Protein AF-A0A955IRI4-F1 (afdb_monomer_lite)

Radius of gyration: 35.37 Å; chains: 1; bounding box: 82×30×114 Å

Secondary structure (DSSP, 8-state):
--HHHHHHHHHHHHHHHHHHHHHHHHHHHHHHH--S---TTT-HHHHHHHHHHHHHHHHHHHHHHHHHHHHHHHHHHHHHHHHHHHHHHHHHHHHHHHH--SS--HHHHHHHHHHHHHHHHHHHHHHHH-EETTEESSBS--EEEETTEEEEPPB-STTTSS-EEETTEEE-GGGGSTTSTT-TTTS-HHHHHHHHHHHHHHHHHHHHHHHHHHT-

Foldseek 3Di:
DPPPPCVVVVVVVVVVVVVVVVVVVVVVQCVVVVDPQNDCVPPVVVVVVVVVVVVVVVVVVVQVVLLVVLLVLLVLLLVLLVVLLVLLVLLLVLLVVLVPPPPDDLVNLVVSLVSNQVSLVVQQVSQVVRDDPNHRQQCQPDWRDHPNDIDTHYNSHQVRALFDADPNDTDTSVQCHPPHQQPSSPHDSVSNSSSSVRRSVVSVVSSVVSVVVSVD

pLDDT: mean 87.55, std 9.08, range [46.72, 96.56]

Structure (mmCIF, N/CA/C/O backbone):
data_AF-A0A955IRI4-F1
#
_entry.id   AF-A0A955IRI4-F1
#
loop_
_atom_site.group_PDB
_atom_site.id
_atom_site.type_symbol
_atom_site.label_atom_id
_atom_site.label_alt_id
_atom_site.label_comp_id
_atom_site.label_asym_id
_atom_site.label_entity_id
_atom_site.label_seq_id
_atom_site.pdbx_PDB_ins_code
_atom_site.Cartn_x
_atom_site.Cartn_y
_atom_site.Cartn_z
_atom_site.occupancy
_atom_site.B_iso_or_equiv
_atom_site.auth_seq_id
_atom_site.auth_comp_id
_atom_site.auth_asym_id
_atom_site.auth_atom_id
_atom_site.pdbx_PDB_model_num
ATOM 1 N N . MET A 1 1 ? 58.125 3.694 -81.533 1.00 46.72 1 MET A N 1
ATOM 2 C CA . MET A 1 1 ? 58.041 2.917 -80.278 1.00 46.72 1 MET A CA 1
ATOM 3 C C . MET A 1 1 ? 57.764 3.896 -79.141 1.00 46.72 1 MET A C 1
ATOM 5 O O . MET A 1 1 ? 58.698 4.526 -78.680 1.00 46.72 1 MET A O 1
ATOM 9 N N . LEU A 1 2 ? 56.493 4.122 -78.781 1.00 48.03 2 LEU A N 1
ATOM 10 C CA . LEU A 1 2 ? 56.100 5.075 -77.720 1.00 48.03 2 LEU A CA 1
ATOM 11 C C . LEU A 1 2 ? 54.868 4.623 -76.904 1.00 48.03 2 LEU A C 1
ATOM 13 O O . LEU A 1 2 ? 54.328 5.405 -76.135 1.00 48.03 2 LEU A O 1
ATOM 17 N N . ILE A 1 3 ? 54.438 3.361 -77.025 1.00 51.62 3 ILE A N 1
ATOM 18 C CA . ILE A 1 3 ? 53.179 2.893 -76.418 1.00 51.62 3 ILE A CA 1
ATOM 19 C C . ILE A 1 3 ? 53.330 2.395 -74.964 1.00 51.62 3 ILE A C 1
ATOM 21 O O . ILE A 1 3 ? 52.391 2.478 -74.188 1.00 51.62 3 ILE A O 1
ATOM 25 N N . SER A 1 4 ? 54.531 2.017 -74.506 1.00 52.12 4 SER A N 1
ATOM 26 C CA . SER A 1 4 ? 54.698 1.499 -73.132 1.00 52.12 4 SER A CA 1
ATOM 27 C C . SER A 1 4 ? 54.600 2.546 -72.011 1.00 52.12 4 SER A C 1
ATOM 29 O O . SER A 1 4 ? 54.310 2.180 -70.876 1.00 52.12 4 SER A O 1
ATOM 31 N N . GLY A 1 5 ? 54.837 3.835 -72.286 1.00 57.28 5 GLY A N 1
ATOM 32 C CA . GLY A 1 5 ? 54.807 4.891 -71.260 1.00 57.28 5 GLY A CA 1
ATOM 33 C C . GLY A 1 5 ? 53.399 5.422 -70.969 1.00 57.28 5 GLY A C 1
ATOM 34 O O . GLY A 1 5 ? 53.031 5.609 -69.809 1.00 57.28 5 GLY A O 1
ATOM 35 N N . THR A 1 6 ? 52.596 5.629 -72.015 1.00 58.25 6 THR A N 1
ATOM 36 C CA . THR A 1 6 ? 51.196 6.081 -71.935 1.00 58.25 6 THR A CA 1
ATOM 37 C C . THR A 1 6 ? 50.264 4.997 -71.409 1.00 58.25 6 THR A C 1
ATOM 39 O O . THR A 1 6 ? 49.380 5.311 -70.615 1.00 58.25 6 THR A O 1
ATOM 42 N N . ASP A 1 7 ? 50.491 3.729 -71.759 1.00 65.75 7 ASP A N 1
ATOM 43 C CA . ASP A 1 7 ? 49.691 2.607 -71.249 1.00 65.75 7 ASP A CA 1
ATOM 44 C C . ASP A 1 7 ? 49.944 2.389 -69.750 1.00 65.75 7 ASP A C 1
ATOM 46 O O . ASP A 1 7 ? 49.008 2.235 -68.971 1.00 65.75 7 ASP A O 1
ATOM 50 N N . ALA A 1 8 ? 51.199 2.494 -69.299 1.00 72.75 8 ALA A N 1
ATOM 51 C CA . ALA A 1 8 ? 51.529 2.421 -67.875 1.00 72.75 8 ALA A CA 1
ATOM 52 C C . ALA A 1 8 ? 50.998 3.633 -67.083 1.00 72.75 8 ALA A C 1
ATOM 54 O O . ALA A 1 8 ? 50.464 3.472 -65.985 1.00 72.75 8 ALA A O 1
ATOM 55 N N . SER A 1 9 ? 51.103 4.842 -67.645 1.00 77.38 9 SER A N 1
ATOM 56 C CA . SER A 1 9 ? 50.624 6.076 -67.002 1.00 77.38 9 SER A CA 1
ATOM 57 C C . SER A 1 9 ? 49.095 6.135 -66.922 1.00 77.38 9 SER A C 1
ATOM 59 O O . SER A 1 9 ? 48.549 6.553 -65.903 1.00 77.38 9 SER A O 1
ATOM 61 N N . SER A 1 10 ? 48.392 5.679 -67.963 1.00 80.69 10 SER A N 1
ATOM 62 C CA . SER A 1 10 ? 46.925 5.607 -67.991 1.00 80.69 10 SER A CA 1
ATOM 63 C C . SER A 1 10 ? 46.379 4.500 -67.086 1.00 80.69 10 SER A C 1
ATOM 65 O O . SER A 1 10 ? 45.411 4.739 -66.369 1.00 80.69 10 SER A O 1
ATOM 67 N N . LEU A 1 11 ? 47.031 3.332 -67.018 1.00 84.38 11 LEU A N 1
ATOM 68 C CA . LEU A 1 11 ? 46.690 2.278 -66.054 1.00 84.38 11 LEU A CA 1
ATOM 69 C C . LEU A 1 11 ? 46.908 2.730 -64.604 1.00 84.38 11 LEU A C 1
ATOM 71 O O . LEU A 1 11 ? 46.094 2.421 -63.732 1.00 84.38 11 LEU A O 1
ATOM 75 N N . LEU A 1 12 ? 47.973 3.490 -64.332 1.00 85.06 12 LEU A N 1
ATOM 76 C CA . LEU A 1 12 ? 48.221 4.063 -63.009 1.00 85.06 12 LEU A CA 1
ATOM 77 C C . LEU A 1 12 ? 47.165 5.118 -62.641 1.00 85.06 12 LEU A C 1
ATOM 79 O O . LEU A 1 12 ? 46.659 5.099 -61.519 1.00 85.06 12 LEU A O 1
ATOM 83 N N . ALA A 1 13 ? 46.797 5.987 -63.589 1.00 84.31 13 ALA A N 1
ATOM 84 C CA . ALA A 1 13 ? 45.728 6.972 -63.424 1.00 84.31 13 ALA A CA 1
ATOM 85 C C . ALA A 1 13 ? 44.351 6.314 -63.217 1.00 84.31 13 ALA A C 1
ATOM 87 O O . ALA A 1 13 ? 43.551 6.773 -62.407 1.00 84.31 13 ALA A O 1
ATOM 88 N N . LEU A 1 14 ? 44.081 5.199 -63.898 1.00 87.50 14 LEU A N 1
ATOM 89 C CA . LEU A 1 14 ? 42.854 4.431 -63.710 1.00 87.50 14 LEU A CA 1
ATOM 90 C C . LEU A 1 14 ? 42.826 3.757 -62.329 1.00 87.50 14 LEU A C 1
ATOM 92 O O . LEU A 1 14 ? 41.812 3.800 -61.635 1.00 87.50 14 LEU A O 1
ATOM 96 N N . ARG A 1 15 ? 43.952 3.184 -61.883 1.00 87.75 15 ARG A N 1
ATOM 97 C CA . ARG A 1 15 ? 44.087 2.598 -60.540 1.00 87.75 15 ARG A CA 1
ATOM 98 C C . ARG A 1 15 ? 43.904 3.641 -59.436 1.00 87.75 15 ARG A C 1
ATOM 100 O O . ARG A 1 15 ? 43.251 3.342 -58.436 1.00 87.75 15 ARG A O 1
ATOM 107 N N . SER A 1 16 ? 44.467 4.842 -59.596 1.00 87.19 16 SER A N 1
ATOM 108 C CA . SER A 1 16 ? 44.284 5.926 -58.624 1.00 87.19 16 SER A CA 1
ATOM 109 C C . SER A 1 16 ? 42.839 6.427 -58.609 1.00 87.19 16 SER A C 1
ATOM 111 O O . SER A 1 16 ? 42.281 6.594 -57.528 1.00 87.19 16 SER A O 1
ATOM 113 N N . LEU A 1 17 ? 42.195 6.558 -59.774 1.00 90.62 17 LEU A N 1
ATOM 114 C CA . LEU A 1 17 ? 40.780 6.915 -59.876 1.00 90.62 17 LEU A CA 1
ATOM 115 C C . LEU A 1 17 ? 39.877 5.904 -59.151 1.00 90.62 17 LEU A C 1
ATOM 117 O O . LEU A 1 17 ? 39.031 6.308 -58.356 1.00 90.62 17 LEU A O 1
ATOM 121 N N . TYR A 1 18 ? 40.085 4.600 -59.359 1.00 90.81 18 TYR A N 1
ATOM 122 C CA . TYR A 1 18 ? 39.327 3.558 -58.656 1.00 90.81 18 TYR A CA 1
ATOM 123 C C . TYR A 1 18 ? 39.536 3.599 -57.137 1.00 90.81 18 TYR A C 1
ATOM 125 O O . TYR A 1 18 ? 38.575 3.453 -56.375 1.00 90.81 18 TYR A O 1
ATOM 133 N N . ALA A 1 19 ? 40.771 3.832 -56.681 1.00 88.62 19 ALA A N 1
ATOM 134 C CA . ALA A 1 19 ? 41.066 3.982 -55.258 1.00 88.62 19 ALA A CA 1
ATOM 135 C C . ALA A 1 19 ? 40.351 5.205 -54.654 1.00 88.62 19 ALA A C 1
ATOM 137 O O . ALA A 1 19 ? 39.771 5.106 -53.570 1.00 88.62 19 ALA A O 1
ATOM 138 N N . THR A 1 20 ? 40.329 6.332 -55.373 1.00 90.44 20 THR A N 1
ATOM 139 C CA . THR A 1 20 ? 39.623 7.550 -54.957 1.00 90.44 20 THR A CA 1
ATOM 140 C C . THR A 1 20 ? 38.110 7.356 -54.934 1.00 90.44 20 THR A C 1
ATOM 142 O O . THR A 1 20 ? 37.488 7.707 -53.934 1.00 90.44 20 THR A O 1
ATOM 145 N N . SER A 1 21 ? 37.522 6.740 -55.966 1.00 89.88 21 SER A N 1
ATOM 146 C CA . SER A 1 21 ? 36.085 6.423 -56.005 1.00 89.88 21 SER A CA 1
ATOM 147 C C . SER A 1 21 ? 35.681 5.575 -54.801 1.00 89.88 21 SER A C 1
ATOM 149 O O . SER A 1 21 ? 34.790 5.949 -54.046 1.00 89.88 21 SER A O 1
ATOM 151 N N . THR A 1 22 ? 36.439 4.508 -54.530 1.00 87.44 22 THR A N 1
ATOM 152 C CA . THR A 1 22 ? 36.192 3.622 -53.382 1.00 87.44 22 THR A CA 1
ATOM 153 C C . THR A 1 22 ? 36.283 4.372 -52.043 1.00 87.44 22 THR A C 1
ATOM 155 O O . THR A 1 22 ? 35.546 4.075 -51.105 1.00 87.44 22 THR A O 1
ATOM 158 N N . SER A 1 23 ? 37.190 5.346 -51.919 1.00 85.94 23 SER A N 1
ATOM 159 C CA . SER A 1 23 ? 37.329 6.173 -50.711 1.00 85.94 23 SER A CA 1
ATOM 160 C C . SER A 1 23 ? 36.155 7.147 -50.519 1.00 85.94 23 SER A C 1
ATOM 162 O O . SER A 1 23 ? 35.682 7.347 -49.393 1.00 85.94 23 SER A O 1
ATOM 164 N N . ILE A 1 24 ? 35.653 7.723 -51.616 1.00 87.69 24 ILE A N 1
ATOM 165 C CA . ILE A 1 24 ? 34.471 8.594 -51.618 1.00 87.69 24 ILE A CA 1
ATOM 166 C C . ILE A 1 24 ? 33.230 7.793 -51.222 1.00 87.69 24 ILE A C 1
ATOM 168 O O . ILE A 1 24 ? 32.524 8.207 -50.305 1.00 87.69 24 ILE A O 1
ATOM 172 N N . ASP A 1 25 ? 33.021 6.615 -51.813 1.00 86.88 25 ASP A N 1
ATOM 173 C CA . ASP A 1 25 ? 31.877 5.749 -51.504 1.00 86.88 25 ASP A CA 1
ATOM 174 C C . ASP A 1 25 ? 31.839 5.371 -50.016 1.00 86.88 25 ASP A C 1
ATOM 176 O O . ASP A 1 25 ? 30.795 5.439 -49.367 1.00 86.88 25 ASP A O 1
ATOM 180 N N . ARG A 1 26 ? 33.003 5.075 -49.421 1.00 82.44 26 ARG A N 1
ATOM 181 C CA . ARG A 1 26 ? 33.131 4.825 -47.973 1.00 82.44 26 ARG A CA 1
ATOM 182 C C . ARG A 1 26 ? 32.770 6.041 -47.131 1.00 82.44 26 ARG A C 1
ATOM 184 O O . ARG A 1 26 ? 32.121 5.907 -46.095 1.00 82.44 26 ARG A O 1
ATOM 191 N N . SER A 1 27 ? 33.221 7.222 -47.542 1.00 85.81 27 SER A N 1
ATOM 192 C CA . SER A 1 27 ? 32.953 8.468 -46.821 1.00 85.81 27 SER A CA 1
ATOM 193 C C . SER A 1 27 ? 31.467 8.824 -46.880 1.00 85.81 27 SER A C 1
ATOM 195 O O . SER A 1 27 ? 30.885 9.176 -45.856 1.00 85.81 27 SER A O 1
ATOM 197 N N . LEU A 1 28 ? 30.832 8.625 -48.039 1.00 86.25 28 LEU A N 1
ATOM 198 C CA . LEU A 1 28 ? 29.386 8.756 -48.216 1.00 86.25 28 LEU A CA 1
ATOM 199 C C . LEU A 1 28 ? 28.616 7.749 -47.358 1.00 86.25 28 LEU A C 1
ATOM 201 O O . LEU A 1 28 ? 27.641 8.122 -46.713 1.00 86.25 28 LEU A O 1
ATOM 205 N N . GLN A 1 29 ? 29.077 6.501 -47.266 1.00 82.06 29 GLN A N 1
ATOM 206 C CA . GLN A 1 29 ? 28.435 5.484 -46.433 1.00 82.06 29 GLN A CA 1
ATOM 207 C C . GLN A 1 29 ? 28.513 5.823 -44.934 1.00 82.06 29 GLN A C 1
ATOM 209 O O . GLN A 1 29 ? 27.542 5.632 -44.202 1.00 82.06 29 GLN A O 1
ATOM 214 N N . ARG A 1 30 ? 29.633 6.390 -44.468 1.00 83.56 30 ARG A N 1
ATOM 215 C CA . ARG A 1 30 ? 29.779 6.883 -43.084 1.00 83.56 30 ARG A CA 1
ATOM 216 C C . ARG A 1 30 ? 28.913 8.110 -42.821 1.00 83.56 30 ARG A C 1
ATOM 218 O O . ARG A 1 30 ? 28.302 8.193 -41.764 1.00 83.56 30 ARG A O 1
ATOM 225 N N . LEU A 1 31 ? 28.829 9.033 -43.780 1.00 86.19 31 LEU A N 1
ATOM 226 C CA . LEU A 1 31 ? 27.978 10.218 -43.671 1.00 86.19 31 LEU A CA 1
ATOM 227 C C . LEU A 1 31 ? 26.491 9.839 -43.642 1.00 86.19 31 LEU A C 1
ATOM 229 O O . LEU A 1 31 ? 25.751 10.334 -42.802 1.00 86.19 31 LEU A O 1
ATOM 233 N N . SER A 1 32 ? 26.070 8.919 -44.512 1.00 85.81 32 SER A N 1
ATOM 234 C CA . SER A 1 32 ? 24.677 8.477 -44.614 1.00 85.81 32 SER A CA 1
ATOM 235 C C . SER A 1 32 ? 24.219 7.657 -43.411 1.00 85.81 32 SER A C 1
ATOM 237 O O . SER A 1 32 ? 23.046 7.712 -43.061 1.00 85.81 32 SER A O 1
ATOM 239 N N . THR A 1 33 ? 25.111 6.874 -42.799 1.00 81.69 33 THR A N 1
ATOM 240 C CA . THR A 1 33 ? 24.778 6.064 -41.614 1.00 81.69 33 THR A CA 1
ATOM 241 C C . THR A 1 33 ? 25.060 6.789 -40.301 1.00 81.69 33 THR A C 1
ATOM 243 O O . THR A 1 33 ? 24.674 6.299 -39.243 1.00 81.69 33 THR A O 1
ATOM 246 N N . GLY A 1 34 ? 25.800 7.902 -40.340 1.00 84.25 34 GLY A N 1
ATOM 247 C CA . GLY A 1 34 ? 26.345 8.564 -39.153 1.00 84.25 34 GLY A CA 1
ATOM 248 C C . GLY A 1 34 ? 27.318 7.696 -38.340 1.00 84.25 34 GLY A C 1
ATOM 249 O O . GLY A 1 34 ? 27.774 8.121 -37.280 1.00 84.25 34 GLY A O 1
ATOM 250 N N . SER A 1 35 ? 27.652 6.481 -38.800 1.00 79.56 35 SER A N 1
ATOM 251 C CA . SER A 1 35 ? 28.494 5.527 -38.077 1.00 79.56 35 SER A CA 1
ATOM 252 C C . SER A 1 35 ? 29.941 5.595 -38.552 1.00 79.56 35 SER A C 1
ATOM 254 O O . SER A 1 35 ? 30.243 5.598 -39.749 1.00 79.56 35 SER A O 1
ATOM 256 N N . ARG A 1 36 ? 30.881 5.574 -37.599 1.00 77.50 36 ARG A N 1
ATOM 257 C CA . ARG A 1 36 ? 32.318 5.484 -37.899 1.00 77.50 36 ARG A CA 1
ATOM 258 C C . ARG A 1 36 ? 32.678 4.163 -38.591 1.00 77.50 36 ARG A C 1
ATOM 260 O O . ARG A 1 36 ? 33.637 4.149 -39.359 1.00 77.50 36 ARG A O 1
ATOM 267 N N . ILE A 1 37 ? 31.916 3.098 -38.326 1.00 74.94 37 ILE A N 1
ATOM 268 C CA . ILE A 1 37 ? 32.119 1.737 -38.839 1.00 74.94 37 ILE A CA 1
ATOM 269 C C . ILE A 1 37 ? 30.802 1.278 -39.483 1.00 74.94 37 ILE A C 1
ATOM 271 O O . ILE A 1 37 ? 29.916 0.788 -38.787 1.00 74.94 37 ILE A O 1
ATOM 275 N N . PRO A 1 38 ? 30.622 1.498 -40.795 1.00 65.38 38 PRO A N 1
ATOM 276 C CA . PRO A 1 38 ? 29.342 1.260 -41.459 1.00 65.38 38 PRO A CA 1
ATOM 277 C C . PRO A 1 38 ? 29.145 -0.193 -41.929 1.00 65.38 38 PRO A C 1
ATOM 279 O O . PRO A 1 38 ? 28.025 -0.552 -42.277 1.00 65.38 38 PRO A O 1
ATOM 282 N N . ALA A 1 39 ? 30.200 -1.023 -41.977 1.00 70.00 39 ALA A N 1
ATOM 283 C CA . ALA A 1 39 ? 30.123 -2.399 -42.483 1.00 70.00 39 ALA A CA 1
ATOM 284 C C . ALA A 1 39 ? 31.170 -3.349 -41.866 1.00 70.00 39 ALA A C 1
ATOM 286 O O . ALA A 1 39 ? 32.283 -2.933 -41.531 1.00 70.00 39 ALA A O 1
ATOM 287 N N . ALA A 1 40 ? 30.833 -4.646 -41.803 1.00 67.50 40 ALA A N 1
ATOM 288 C CA . ALA A 1 40 ? 31.667 -5.720 -41.234 1.00 67.50 40 ALA A CA 1
ATOM 289 C C . ALA A 1 40 ? 32.983 -5.945 -41.991 1.00 67.50 40 ALA A C 1
ATOM 291 O O . ALA A 1 40 ? 33.937 -6.492 -41.446 1.00 67.50 40 ALA A O 1
ATOM 292 N N . SER A 1 41 ? 33.041 -5.497 -43.247 1.00 73.19 41 SER A N 1
ATOM 293 C CA . SER A 1 41 ? 34.212 -5.604 -44.116 1.00 73.19 41 SER A CA 1
ATOM 294 C C . SER A 1 41 ? 35.389 -4.720 -43.689 1.00 73.19 41 SER A C 1
ATOM 296 O O . SER A 1 41 ? 36.487 -4.914 -44.200 1.00 73.19 41 SER A O 1
ATOM 298 N N . PHE A 1 42 ? 35.173 -3.728 -42.813 1.00 67.44 42 PHE A N 1
ATOM 299 C CA . PHE A 1 42 ? 36.210 -2.773 -42.393 1.00 67.44 42 PHE A CA 1
ATOM 300 C C . PHE A 1 42 ? 36.929 -3.185 -41.111 1.00 67.44 42 PHE A C 1
ATOM 302 O O . PHE A 1 42 ? 38.151 -3.097 -41.045 1.00 67.44 42 PHE A O 1
ATOM 309 N N . ASP A 1 43 ? 36.167 -3.609 -40.107 1.00 74.69 43 ASP A N 1
ATOM 310 C CA . ASP A 1 43 ? 36.670 -4.112 -38.832 1.00 74.69 43 ASP A CA 1
ATOM 311 C C . ASP A 1 43 ? 35.560 -4.959 -38.184 1.00 74.69 43 ASP A C 1
ATOM 313 O O . ASP A 1 43 ? 34.651 -4.407 -37.550 1.00 74.69 43 ASP A O 1
ATOM 317 N N . PRO A 1 44 ? 35.571 -6.288 -38.383 1.00 78.25 44 PRO A N 1
ATOM 318 C CA . PRO A 1 44 ? 34.516 -7.149 -37.867 1.00 78.25 44 PRO A CA 1
ATOM 319 C C . PRO A 1 44 ? 34.476 -7.149 -36.333 1.00 78.25 44 PRO A C 1
ATOM 321 O O . PRO A 1 44 ? 33.391 -7.212 -35.763 1.00 78.25 44 PRO A O 1
ATOM 324 N N . ALA A 1 45 ? 35.619 -7.006 -35.652 1.00 83.38 45 ALA A N 1
ATOM 325 C CA . ALA A 1 45 ? 35.682 -7.000 -34.191 1.00 83.38 45 ALA A CA 1
ATOM 326 C C . ALA A 1 45 ? 35.077 -5.717 -33.595 1.00 83.38 45 ALA A C 1
ATOM 328 O O . ALA A 1 45 ? 34.278 -5.775 -32.653 1.00 83.38 45 ALA A O 1
ATOM 329 N N . SER A 1 46 ? 35.395 -4.555 -34.171 1.00 82.12 46 SER A N 1
ATOM 330 C CA . SER A 1 46 ? 34.817 -3.282 -33.726 1.00 82.12 46 SER A CA 1
ATOM 331 C C . SER A 1 46 ? 33.339 -3.141 -34.099 1.00 82.12 46 SER A C 1
ATOM 333 O O . SER A 1 46 ? 32.586 -2.515 -33.352 1.00 82.12 46 SER A O 1
ATOM 335 N N . LEU A 1 47 ? 32.888 -3.746 -35.207 1.00 84.81 47 LEU A N 1
ATOM 336 C CA . LEU A 1 47 ? 31.459 -3.824 -35.520 1.00 84.81 47 LEU A CA 1
ATOM 337 C C . LEU A 1 47 ? 30.712 -4.672 -34.485 1.00 84.81 47 LEU A C 1
ATOM 339 O O . LEU A 1 47 ? 29.716 -4.201 -33.945 1.00 84.81 47 LEU A O 1
ATOM 343 N N . ILE A 1 48 ? 31.206 -5.876 -34.171 1.00 85.69 48 ILE A N 1
ATOM 344 C CA . ILE A 1 48 ? 30.605 -6.745 -33.142 1.00 85.69 48 ILE A CA 1
ATOM 345 C C . ILE A 1 48 ? 30.501 -5.992 -31.812 1.00 85.69 48 ILE A C 1
ATOM 347 O O . ILE A 1 48 ? 29.456 -5.997 -31.171 1.00 85.69 48 ILE A O 1
ATOM 351 N N . THR A 1 49 ? 31.558 -5.275 -31.429 1.00 85.81 49 THR A N 1
ATOM 352 C CA . THR A 1 49 ? 31.564 -4.463 -30.206 1.00 85.81 49 THR A CA 1
ATOM 353 C C . THR A 1 49 ? 30.523 -3.337 -30.255 1.00 85.81 49 THR A C 1
ATOM 355 O O . THR A 1 49 ? 29.799 -3.129 -29.284 1.00 85.81 49 THR A O 1
ATOM 358 N N . SER A 1 50 ? 30.395 -2.629 -31.383 1.00 86.81 50 SER A N 1
ATOM 359 C CA . SER A 1 50 ? 29.383 -1.578 -31.564 1.00 86.81 50 SER A CA 1
ATOM 360 C C . SER A 1 50 ? 27.955 -2.125 -31.504 1.00 86.81 50 SER A C 1
ATOM 362 O O . SER A 1 50 ? 27.083 -1.483 -30.922 1.00 86.81 50 SER A O 1
ATOM 364 N N . GLU A 1 51 ? 27.698 -3.289 -32.095 1.00 87.38 51 GLU A N 1
ATOM 365 C CA . GLU A 1 51 ? 26.383 -3.939 -32.051 1.00 87.38 51 GLU A CA 1
ATOM 366 C C . GLU A 1 51 ? 26.060 -4.478 -30.650 1.00 87.38 51 GLU A C 1
ATOM 368 O O . GLU A 1 51 ? 24.933 -4.324 -30.175 1.00 87.38 51 GLU A O 1
ATOM 373 N N . ASN A 1 52 ? 27.060 -4.987 -29.922 1.00 91.06 52 ASN A N 1
ATOM 374 C CA . ASN A 1 52 ? 26.914 -5.324 -28.506 1.00 91.06 52 ASN A CA 1
ATOM 375 C C . ASN A 1 52 ? 26.541 -4.087 -27.679 1.00 91.06 52 ASN A C 1
ATOM 377 O O . ASN A 1 52 ? 25.578 -4.134 -26.920 1.00 91.06 52 ASN A O 1
ATOM 381 N N . PHE A 1 53 ? 27.231 -2.954 -27.860 1.00 91.19 53 PHE A N 1
ATOM 382 C CA . PHE A 1 53 ? 26.878 -1.716 -27.160 1.00 91.19 53 PHE A CA 1
ATOM 383 C C . PHE A 1 53 ? 25.484 -1.208 -27.527 1.00 91.19 53 PHE A C 1
ATOM 385 O O . PHE A 1 53 ? 24.751 -0.782 -26.642 1.00 91.19 53 PHE A O 1
ATOM 392 N N . ARG A 1 54 ? 25.079 -1.279 -28.800 1.00 89.44 54 ARG A N 1
ATOM 393 C CA . ARG A 1 54 ? 23.710 -0.931 -29.222 1.00 89.44 54 ARG A CA 1
ATOM 394 C C . ARG A 1 54 ? 22.668 -1.812 -28.537 1.00 89.44 54 ARG A C 1
ATOM 396 O O . ARG A 1 54 ? 21.654 -1.295 -28.079 1.00 89.44 54 ARG A O 1
ATOM 403 N N . THR A 1 55 ? 22.946 -3.108 -28.423 1.00 92.81 55 THR A N 1
ATOM 404 C CA . THR A 1 55 ? 22.078 -4.068 -27.729 1.00 92.81 55 THR A CA 1
ATOM 405 C C . THR A 1 55 ? 21.978 -3.745 -26.239 1.00 92.81 55 THR A C 1
ATOM 407 O O . THR A 1 55 ? 20.875 -3.669 -25.706 1.00 92.81 55 THR A O 1
ATOM 410 N N . VAL A 1 56 ? 23.108 -3.474 -25.577 1.00 92.06 56 VAL A N 1
ATOM 411 C CA . VAL A 1 56 ? 23.142 -3.073 -24.161 1.00 92.06 56 VAL A CA 1
ATOM 412 C C . VAL A 1 56 ? 22.421 -1.743 -23.938 1.00 92.06 56 VAL A C 1
ATOM 414 O O . VAL A 1 56 ? 21.655 -1.629 -22.993 1.00 92.06 56 VAL A O 1
ATOM 417 N N . LEU A 1 57 ? 22.599 -0.749 -24.814 1.00 92.31 57 LEU A N 1
ATOM 418 C CA . LEU A 1 57 ? 21.887 0.531 -24.725 1.00 92.31 57 LEU A CA 1
ATOM 419 C C . LEU A 1 57 ? 20.373 0.356 -24.882 1.00 92.31 57 LEU A C 1
ATOM 421 O O . LEU A 1 57 ? 19.604 0.978 -24.152 1.00 92.31 57 LEU A O 1
ATOM 425 N N . ALA A 1 58 ? 19.938 -0.495 -25.814 1.00 92.50 58 ALA A N 1
ATOM 426 C CA . ALA A 1 58 ? 18.525 -0.810 -25.983 1.00 92.50 58 ALA A CA 1
ATOM 427 C C . ALA A 1 58 ? 17.954 -1.518 -24.743 1.00 92.50 58 ALA A C 1
ATOM 429 O O . ALA A 1 58 ? 16.876 -1.145 -24.279 1.00 92.50 58 ALA A O 1
ATOM 430 N N . ALA A 1 59 ? 18.696 -2.480 -24.181 1.00 91.50 59 ALA A N 1
ATOM 431 C CA . ALA A 1 59 ? 18.330 -3.175 -22.950 1.00 91.50 59 ALA A CA 1
ATOM 432 C C . ALA A 1 59 ? 18.239 -2.209 -21.757 1.00 91.50 59 ALA A C 1
ATOM 434 O O . ALA A 1 59 ? 17.212 -2.166 -21.081 1.00 91.50 59 ALA A O 1
ATOM 435 N N . LEU A 1 60 ? 19.243 -1.348 -21.569 1.00 91.31 60 LEU A N 1
ATOM 436 C CA . LEU A 1 60 ? 19.251 -0.326 -20.523 1.00 91.31 60 LEU A CA 1
ATOM 437 C C . LEU A 1 60 ? 18.057 0.627 -20.666 1.00 91.31 60 LEU A C 1
ATOM 439 O O . LEU A 1 60 ? 17.386 0.939 -19.691 1.00 91.31 60 LEU A O 1
ATOM 443 N N . GLY A 1 61 ? 17.721 1.041 -21.891 1.00 92.38 61 GLY A N 1
ATOM 444 C CA . GLY A 1 61 ? 16.550 1.886 -22.137 1.00 92.38 61 GLY A CA 1
ATOM 445 C C . GLY A 1 61 ? 15.209 1.204 -21.827 1.00 92.38 61 GLY A C 1
ATOM 446 O O . GLY A 1 61 ? 14.221 1.881 -21.535 1.00 92.38 61 GLY A O 1
ATOM 447 N N . THR A 1 62 ? 15.123 -0.127 -21.908 1.00 90.44 62 THR A N 1
ATOM 448 C CA . THR A 1 62 ? 13.945 -0.870 -21.426 1.00 90.44 62 THR A CA 1
ATOM 449 C C . THR A 1 62 ? 13.948 -1.051 -19.914 1.00 90.44 62 THR A C 1
ATOM 451 O O . THR A 1 62 ? 12.884 -0.977 -19.307 1.00 90.44 62 THR A O 1
ATOM 454 N N . GLU A 1 63 ? 15.122 -1.226 -19.314 1.00 90.19 63 GLU A N 1
ATOM 455 C CA . GLU A 1 63 ? 15.301 -1.398 -17.874 1.00 90.19 63 GLU A CA 1
ATOM 456 C C . GLU A 1 63 ? 14.982 -0.114 -17.106 1.00 90.19 63 GLU A C 1
ATOM 458 O O . GLU A 1 63 ? 14.212 -0.164 -16.155 1.00 90.19 63 GLU A O 1
ATOM 463 N N . VAL A 1 64 ? 15.435 1.049 -17.587 1.00 91.06 64 VAL A N 1
ATOM 464 C CA . VAL A 1 64 ? 15.074 2.360 -17.016 1.00 91.06 64 VAL A CA 1
ATOM 465 C C . VAL A 1 64 ? 13.555 2.551 -17.002 1.00 91.06 64 VAL A C 1
ATOM 467 O O . VAL A 1 64 ? 12.980 2.863 -15.968 1.00 91.06 64 VAL A O 1
ATOM 470 N N . ARG A 1 65 ? 12.868 2.258 -18.113 1.00 91.25 65 ARG A N 1
ATOM 471 C CA . ARG A 1 65 ? 11.396 2.343 -18.181 1.00 91.25 65 ARG A CA 1
ATOM 472 C C . ARG A 1 65 ? 10.682 1.293 -17.327 1.00 91.25 65 ARG A C 1
ATOM 474 O O . ARG A 1 65 ? 9.502 1.448 -17.011 1.00 91.25 65 ARG A O 1
ATOM 481 N N . ALA A 1 66 ? 11.331 0.170 -17.028 1.00 88.50 66 ALA A N 1
ATOM 482 C CA . ALA A 1 66 ? 10.807 -0.813 -16.087 1.00 88.50 66 ALA A CA 1
ATOM 483 C C . ALA A 1 66 ? 10.966 -0.312 -14.645 1.00 88.50 66 ALA A C 1
ATOM 485 O O . ALA A 1 66 ? 10.004 -0.395 -13.889 1.00 88.50 66 ALA A O 1
ATOM 486 N N . ALA A 1 67 ? 12.114 0.282 -14.311 1.00 90.62 67 ALA A N 1
ATOM 487 C CA . ALA A 1 67 ? 12.375 0.907 -13.019 1.00 90.62 67 ALA A CA 1
ATOM 488 C C . ALA A 1 67 ? 11.402 2.060 -12.735 1.00 90.62 67 ALA A C 1
ATOM 490 O O . ALA A 1 67 ? 10.733 2.034 -11.710 1.00 90.62 67 ALA A O 1
ATOM 491 N N . GLU A 1 68 ? 11.216 2.987 -13.681 1.00 91.31 68 GLU A N 1
ATOM 492 C CA . GLU A 1 68 ? 10.256 4.100 -13.560 1.00 91.31 68 GLU A CA 1
ATOM 493 C C . GLU A 1 68 ? 8.823 3.607 -13.298 1.00 91.31 68 GLU A C 1
ATOM 495 O O . GLU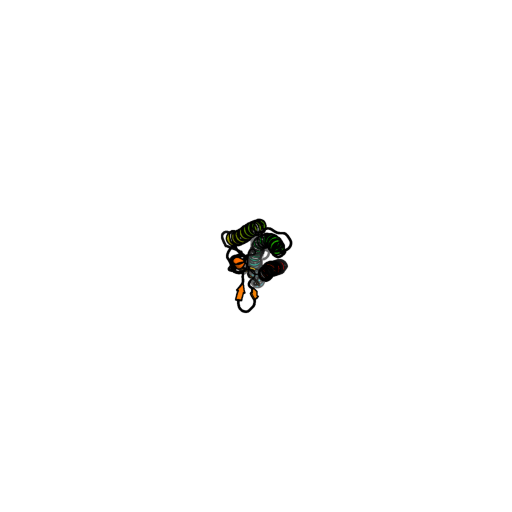 A 1 68 ? 8.082 4.182 -12.501 1.00 91.31 68 GLU A O 1
ATOM 500 N N . ARG A 1 69 ? 8.410 2.513 -13.956 1.00 92.19 69 ARG A N 1
ATOM 501 C CA . ARG A 1 69 ? 7.094 1.904 -13.710 1.00 92.19 69 ARG A CA 1
ATOM 502 C C . ARG A 1 69 ? 7.027 1.205 -12.357 1.00 92.19 69 ARG A C 1
ATOM 504 O O . ARG A 1 69 ? 6.005 1.321 -11.691 1.00 92.19 69 ARG A O 1
ATOM 511 N N . GLY A 1 70 ? 8.085 0.502 -11.958 1.00 91.62 70 GLY A N 1
ATOM 512 C CA . GLY A 1 70 ? 8.182 -0.111 -10.635 1.00 91.62 70 GLY A CA 1
ATOM 513 C C . GLY A 1 70 ? 8.071 0.931 -9.523 1.00 91.62 70 GLY A C 1
ATOM 514 O O . GLY A 1 70 ? 7.288 0.752 -8.596 1.00 91.62 70 GLY A O 1
ATOM 515 N N . GLU A 1 71 ? 8.760 2.061 -9.668 1.00 92.19 71 GLU A N 1
ATOM 516 C CA . GLU A 1 71 ? 8.678 3.194 -8.745 1.00 92.19 71 GLU A CA 1
ATOM 517 C C . GLU A 1 71 ? 7.260 3.787 -8.697 1.00 92.19 71 GLU A C 1
ATOM 519 O O . GLU A 1 71 ? 6.727 4.036 -7.619 1.00 92.19 71 GLU A O 1
ATOM 524 N N . ALA A 1 72 ? 6.592 3.951 -9.844 1.00 93.56 72 ALA A N 1
ATOM 525 C CA . ALA A 1 72 ? 5.213 4.442 -9.885 1.00 93.56 72 ALA A CA 1
ATOM 526 C C . ALA A 1 72 ? 4.220 3.505 -9.167 1.00 93.56 72 ALA A C 1
ATOM 528 O O . ALA A 1 72 ? 3.324 3.982 -8.464 1.00 93.56 72 ALA A O 1
ATOM 529 N N . VAL A 1 73 ? 4.388 2.185 -9.312 1.00 93.94 73 VAL A N 1
ATOM 530 C CA . VAL A 1 73 ? 3.599 1.180 -8.577 1.00 93.94 73 VAL A CA 1
ATOM 531 C C . VAL A 1 73 ? 3.857 1.300 -7.077 1.00 93.94 73 VAL A C 1
ATOM 533 O O . VAL A 1 73 ? 2.908 1.408 -6.303 1.00 93.94 73 VAL A O 1
ATOM 536 N N . ILE A 1 74 ? 5.130 1.345 -6.676 1.00 93.75 74 ILE A N 1
ATOM 537 C CA . ILE A 1 74 ? 5.538 1.462 -5.272 1.00 93.75 74 ILE A CA 1
ATOM 538 C C . ILE A 1 74 ? 4.978 2.732 -4.637 1.00 93.75 74 ILE A C 1
ATOM 540 O O . ILE A 1 74 ? 4.395 2.657 -3.563 1.00 93.75 74 ILE A O 1
ATOM 544 N N . ASN A 1 75 ? 5.086 3.878 -5.307 1.00 93.62 75 ASN A N 1
ATOM 545 C CA . ASN A 1 75 ? 4.567 5.146 -4.798 1.00 93.62 75 ASN A CA 1
ATOM 546 C C . ASN A 1 75 ? 3.041 5.125 -4.646 1.00 93.62 75 ASN A C 1
ATOM 548 O O . ASN A 1 75 ? 2.505 5.692 -3.696 1.00 93.62 75 ASN A O 1
ATOM 552 N N . THR A 1 76 ? 2.336 4.454 -5.561 1.00 95.19 76 THR A N 1
ATOM 553 C CA . THR A 1 76 ? 0.878 4.290 -5.469 1.00 95.19 76 THR A CA 1
ATOM 554 C C . THR A 1 76 ? 0.502 3.416 -4.270 1.00 95.19 76 THR A C 1
ATOM 556 O O . THR A 1 76 ? -0.398 3.773 -3.510 1.00 95.19 76 THR A O 1
ATOM 559 N N . ALA A 1 77 ? 1.215 2.305 -4.066 1.00 94.88 77 ALA A N 1
ATOM 560 C CA . ALA A 1 77 ? 1.012 1.429 -2.917 1.00 94.88 77 ALA A CA 1
ATOM 561 C C . ALA A 1 77 ? 1.377 2.116 -1.590 1.00 94.88 77 ALA A C 1
ATOM 563 O O . ALA A 1 77 ? 0.567 2.102 -0.668 1.00 94.88 77 ALA A O 1
ATOM 564 N N . ASP A 1 78 ? 2.540 2.768 -1.488 1.00 94.25 78 ASP A N 1
ATOM 565 C CA . ASP A 1 78 ? 2.982 3.458 -0.265 1.00 94.25 78 ASP A CA 1
ATOM 566 C C . ASP A 1 78 ? 2.018 4.578 0.142 1.00 94.25 78 ASP A C 1
ATOM 568 O O . ASP A 1 78 ? 1.699 4.716 1.323 1.00 94.25 78 ASP A O 1
ATOM 572 N N . ALA A 1 79 ? 1.492 5.336 -0.825 1.00 95.12 79 ALA A N 1
ATOM 573 C CA . ALA A 1 79 ? 0.488 6.360 -0.556 1.00 95.12 79 ALA A CA 1
ATOM 574 C C . ALA A 1 79 ? -0.796 5.761 0.041 1.00 95.12 79 ALA A C 1
ATOM 576 O O . ALA A 1 79 ? -1.314 6.271 1.036 1.00 95.12 79 ALA A O 1
ATOM 577 N N . ALA A 1 80 ? -1.287 4.657 -0.526 1.00 95.94 80 ALA A N 1
ATOM 578 C CA . ALA A 1 80 ? -2.481 3.977 -0.034 1.00 95.94 80 ALA A CA 1
ATOM 579 C C . ALA A 1 80 ? -2.263 3.326 1.347 1.00 95.94 80 ALA A C 1
ATOM 581 O O . ALA A 1 80 ? -3.115 3.448 2.227 1.00 95.94 80 ALA A O 1
ATOM 582 N N . LEU A 1 81 ? -1.101 2.703 1.577 1.00 95.06 81 LEU A N 1
ATOM 583 C CA . LEU A 1 81 ? -0.706 2.175 2.890 1.00 95.06 81 LEU A CA 1
ATOM 584 C C . LEU A 1 81 ? -0.555 3.296 3.930 1.00 95.06 81 LEU A C 1
ATOM 586 O O . LEU A 1 81 ? -0.860 3.099 5.105 1.00 95.06 81 LEU A O 1
ATOM 590 N N . GLY A 1 82 ? -0.102 4.479 3.510 1.00 95.62 82 GLY A N 1
ATOM 591 C CA . GLY A 1 82 ? -0.049 5.677 4.344 1.00 95.62 82 GLY A CA 1
ATOM 592 C C . GLY A 1 82 ? -1.433 6.131 4.810 1.00 95.62 82 GLY A C 1
ATOM 593 O O . GLY A 1 82 ? -1.611 6.393 5.998 1.00 95.62 82 GLY A O 1
ATOM 594 N N . GLU A 1 83 ? -2.414 6.158 3.906 1.00 95.62 83 GLU A N 1
ATOM 595 C CA . GLU A 1 83 ? -3.808 6.488 4.235 1.00 95.62 83 GLU A CA 1
ATOM 596 C C . GLU A 1 83 ? -4.419 5.450 5.189 1.00 95.62 83 GLU A C 1
ATOM 598 O O . GLU A 1 83 ? -4.979 5.808 6.225 1.00 95.62 83 GLU A O 1
ATOM 603 N N . ALA A 1 84 ? -4.241 4.155 4.898 1.00 95.50 84 ALA A N 1
ATOM 604 C CA . ALA A 1 84 ? -4.689 3.079 5.781 1.00 95.50 84 ALA A CA 1
ATOM 605 C C . ALA A 1 84 ? -4.051 3.190 7.176 1.00 95.50 84 ALA A C 1
ATOM 607 O O . ALA A 1 84 ? -4.738 3.055 8.185 1.00 95.50 84 ALA A O 1
ATOM 608 N N . SER A 1 85 ? -2.758 3.517 7.255 1.00 95.31 85 SER A N 1
ATOM 609 C CA . SER A 1 85 ? -2.067 3.725 8.531 1.00 95.31 85 SER A CA 1
ATOM 610 C C . SER A 1 85 ? -2.606 4.923 9.318 1.00 95.31 85 SER A C 1
ATOM 612 O O . SER A 1 85 ? -2.586 4.873 10.549 1.00 95.31 85 SER A O 1
ATOM 614 N N . GLY A 1 86 ? -3.036 5.994 8.645 1.00 96.44 86 GLY A N 1
ATOM 615 C CA . GLY A 1 86 ? -3.668 7.150 9.286 1.00 96.44 86 GLY A CA 1
ATOM 616 C C . GLY A 1 86 ? -5.022 6.782 9.886 1.00 96.44 86 GLY A C 1
ATOM 617 O O . GLY A 1 86 ? -5.255 7.013 11.071 1.00 96.44 86 GLY A O 1
ATOM 618 N N . LEU A 1 87 ? -5.852 6.096 9.098 1.00 96.31 87 LEU A N 1
ATOM 619 C CA . LEU A 1 87 ? -7.143 5.573 9.539 1.00 96.31 87 LEU A CA 1
ATOM 620 C C . LEU A 1 87 ? -7.007 4.628 10.739 1.00 96.31 87 LEU A C 1
ATOM 622 O O . LEU A 1 87 ? -7.755 4.748 11.706 1.00 96.31 87 LEU A O 1
ATOM 626 N N . LEU A 1 88 ? -6.029 3.717 10.722 1.00 94.94 88 LEU A N 1
ATOM 627 C CA . LEU A 1 88 ? -5.789 2.835 11.865 1.00 94.94 88 LEU A CA 1
ATOM 628 C C . LEU A 1 88 ? -5.404 3.622 13.122 1.00 94.94 88 LEU A C 1
ATOM 630 O O . LEU A 1 88 ? -5.917 3.316 14.190 1.00 94.94 88 LEU A O 1
ATOM 634 N N . ALA A 1 89 ? -4.588 4.673 13.025 1.00 95.50 89 ALA A N 1
ATOM 635 C CA . ALA A 1 89 ? -4.276 5.504 14.192 1.00 95.50 89 ALA A CA 1
ATOM 636 C C . ALA A 1 89 ? -5.527 6.195 14.782 1.00 95.50 89 ALA A C 1
ATOM 638 O O . ALA A 1 89 ? -5.633 6.347 16.000 1.00 95.50 89 ALA A O 1
ATOM 639 N N . GLU A 1 90 ? -6.494 6.580 13.943 1.00 96.19 90 GLU A N 1
ATOM 640 C CA . GLU A 1 90 ? -7.793 7.086 14.409 1.00 96.19 90 GLU A CA 1
ATOM 641 C C . GLU A 1 90 ? -8.609 5.994 15.115 1.00 96.19 90 GLU A C 1
ATOM 643 O O . GLU A 1 90 ? -9.161 6.240 16.191 1.00 96.19 90 GLU A O 1
ATOM 648 N N . ALA A 1 91 ? -8.640 4.775 14.565 1.00 94.69 91 ALA A N 1
ATOM 649 C CA . ALA A 1 91 ? -9.293 3.640 15.215 1.00 94.69 91 ALA A CA 1
ATOM 650 C C . ALA A 1 91 ? -8.647 3.315 16.570 1.00 94.69 91 ALA A C 1
ATOM 652 O O . ALA A 1 91 ? -9.365 3.090 17.538 1.00 94.69 91 ALA A O 1
ATOM 653 N N . GLU A 1 92 ? -7.318 3.373 16.685 1.00 93.81 92 GLU A N 1
ATOM 654 C CA . GLU A 1 92 ? -6.605 3.171 17.952 1.00 93.81 92 GLU A CA 1
ATOM 655 C C . GLU A 1 92 ? -7.047 4.164 19.026 1.00 93.81 92 GLU A C 1
ATOM 657 O O . GLU A 1 92 ? -7.312 3.780 20.165 1.00 93.81 92 GLU A O 1
ATOM 662 N N . ALA A 1 93 ? -7.176 5.441 18.660 1.00 93.12 93 ALA A N 1
ATOM 663 C CA . ALA A 1 93 ? -7.625 6.479 19.578 1.00 93.12 93 ALA A CA 1
ATOM 664 C C . ALA A 1 93 ? -9.058 6.220 20.072 1.00 93.12 93 ALA A C 1
ATOM 666 O O . ALA A 1 93 ? -9.346 6.432 21.252 1.00 93.12 93 ALA A O 1
ATOM 667 N N . LEU A 1 94 ? -9.943 5.727 19.200 1.00 93.19 94 LEU A N 1
ATOM 668 C CA . LEU A 1 94 ? -11.314 5.350 19.559 1.00 93.19 94 LEU A CA 1
ATOM 669 C C . LEU A 1 94 ? -11.355 4.098 20.445 1.00 93.19 94 LEU A C 1
ATOM 671 O O . LEU A 1 94 ? -12.072 4.084 21.447 1.00 93.19 94 LEU A O 1
ATOM 675 N N . VAL A 1 95 ? -10.556 3.073 20.127 1.00 91.31 95 VAL A N 1
ATOM 676 C CA . VAL A 1 95 ? -10.424 1.863 20.955 1.00 91.31 95 VAL A CA 1
ATOM 677 C C . VAL A 1 95 ? -9.900 2.238 22.339 1.00 91.31 95 VAL A C 1
ATOM 679 O O . VAL A 1 95 ? -10.447 1.781 23.339 1.00 91.31 95 VAL A O 1
ATOM 682 N N . LEU A 1 96 ? -8.897 3.117 22.426 1.00 90.75 96 LEU A N 1
ATOM 683 C CA . LEU A 1 96 ? -8.353 3.607 23.692 1.00 90.75 96 LEU A CA 1
ATOM 684 C C . LEU A 1 96 ? -9.376 4.440 24.480 1.00 90.75 96 LEU A C 1
ATOM 686 O O . LEU A 1 96 ? -9.471 4.307 25.702 1.00 90.75 96 LEU A O 1
ATOM 690 N N . ALA A 1 97 ? -10.163 5.276 23.797 1.00 89.12 97 ALA A N 1
ATOM 691 C CA . ALA A 1 97 ? -11.251 6.028 24.418 1.00 89.12 97 ALA A CA 1
ATOM 692 C C . ALA A 1 97 ? -12.305 5.089 25.020 1.00 89.12 97 ALA A C 1
ATOM 694 O O . ALA A 1 97 ? -12.737 5.302 26.152 1.00 89.12 97 ALA A O 1
ATOM 695 N N . ASN A 1 98 ? -12.651 4.009 24.315 1.00 87.94 98 ASN A N 1
ATOM 696 C CA . ASN A 1 98 ? -13.523 2.964 24.840 1.00 87.94 98 ASN A CA 1
ATOM 697 C C . ASN A 1 98 ? -12.827 2.146 25.944 1.00 87.94 98 ASN A C 1
ATOM 699 O O . ASN A 1 98 ? -13.457 1.807 26.939 1.00 87.94 98 ASN A O 1
ATOM 703 N N . ALA A 1 99 ? -11.529 1.869 25.878 1.00 85.88 99 ALA A N 1
ATOM 704 C CA . ALA A 1 99 ? -10.821 1.162 26.950 1.00 85.88 99 ALA A CA 1
ATOM 705 C C . ALA A 1 99 ? -10.862 1.928 28.290 1.00 85.88 99 ALA A C 1
ATOM 707 O O . ALA A 1 99 ? -10.842 1.322 29.363 1.00 85.88 99 ALA A O 1
ATOM 708 N N . ASN A 1 100 ? -10.969 3.261 28.252 1.00 80.62 100 ASN A N 1
ATOM 709 C CA . ASN A 1 100 ? -11.091 4.074 29.454 1.00 80.62 100 ASN A CA 1
ATOM 710 C C . ASN A 1 100 ? -12.513 4.005 30.045 1.00 80.62 100 ASN A C 1
ATOM 712 O O . ASN A 1 100 ? -13.446 4.665 29.594 1.00 80.62 100 ASN A O 1
ATOM 716 N N . THR A 1 101 ? -12.681 3.217 31.106 1.00 66.25 101 THR A N 1
ATOM 717 C CA . THR A 1 101 ? -13.971 2.990 31.782 1.00 66.25 101 THR A CA 1
ATOM 718 C C . THR A 1 101 ? -14.459 4.170 32.634 1.00 66.25 101 THR A C 1
ATOM 720 O O . THR A 1 101 ? -15.551 4.113 33.200 1.00 66.25 101 THR A O 1
ATOM 723 N N . ALA A 1 102 ? -13.671 5.240 32.782 1.00 65.50 102 ALA A N 1
ATOM 724 C CA . ALA A 1 102 ? -14.029 6.382 33.615 1.00 65.50 102 ALA A CA 1
ATOM 725 C C . ALA A 1 102 ? -14.872 7.411 32.838 1.00 65.50 102 ALA A C 1
ATOM 727 O O . ALA A 1 102 ? -14.353 8.406 32.341 1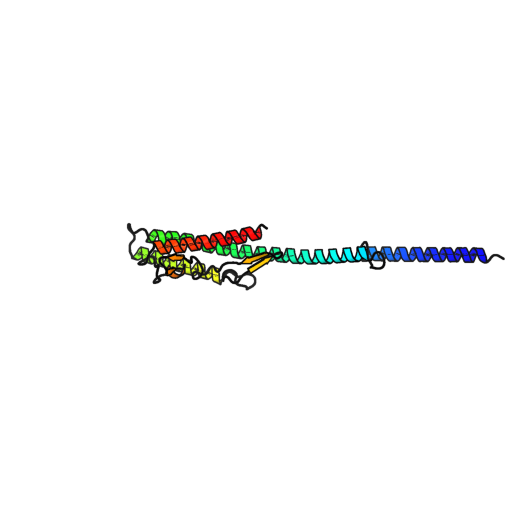.00 65.50 102 ALA A O 1
ATOM 728 N N . GLY A 1 103 ? -16.192 7.201 32.796 1.00 66.88 103 GLY A N 1
ATOM 729 C CA . GLY A 1 103 ? -17.156 8.259 32.458 1.00 66.88 103 GLY A CA 1
ATOM 730 C C . GLY A 1 103 ? -17.759 8.234 31.053 1.00 66.88 103 GLY A C 1
ATOM 731 O O . GLY A 1 103 ? -18.470 9.177 30.723 1.00 66.88 103 GLY A O 1
ATOM 732 N N . LEU A 1 104 ? -17.527 7.182 30.263 1.00 80.50 104 LEU A N 1
ATOM 733 C CA . LEU A 1 104 ? -18.212 6.982 28.983 1.00 80.50 104 LEU A CA 1
ATOM 734 C C . LEU A 1 104 ? -19.524 6.210 29.184 1.00 80.50 104 LEU A C 1
ATOM 736 O O . LEU A 1 104 ? -19.544 5.186 29.867 1.00 80.50 104 LEU A O 1
ATOM 740 N N . SER A 1 105 ? -20.613 6.693 28.593 1.00 85.31 105 SER A N 1
ATOM 741 C CA . SER A 1 105 ? -21.893 5.982 28.551 1.00 85.31 105 SER A CA 1
ATOM 742 C C . SER A 1 105 ? -21.883 4.859 27.511 1.00 85.31 105 SER A C 1
ATOM 744 O O . SER A 1 105 ? -21.141 4.913 26.531 1.00 85.31 105 SER A O 1
ATOM 746 N N . ASP A 1 106 ? -22.754 3.861 27.677 1.00 85.44 106 ASP A N 1
ATOM 747 C CA . ASP A 1 106 ? -22.875 2.748 26.722 1.00 85.44 106 ASP A CA 1
ATOM 748 C C . ASP A 1 106 ? -23.2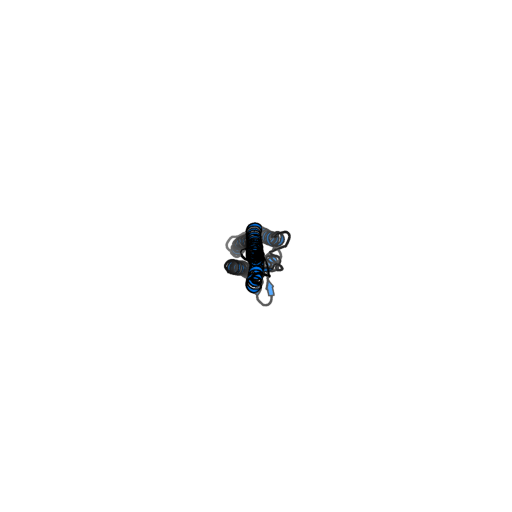00 3.240 25.300 1.00 85.44 106 ASP A C 1
ATOM 750 O O . ASP A 1 106 ? -22.641 2.743 24.326 1.00 85.44 106 ASP A O 1
ATOM 754 N N . ALA A 1 107 ? -24.026 4.285 25.185 1.00 87.81 107 ALA A N 1
ATOM 755 C CA . ALA A 1 107 ? -24.364 4.905 23.904 1.00 87.81 107 ALA A CA 1
ATOM 756 C C . ALA A 1 107 ? -23.152 5.574 23.226 1.00 87.81 107 ALA A C 1
ATOM 758 O O . ALA A 1 107 ? -23.029 5.542 22.004 1.00 87.81 107 ALA A O 1
ATOM 759 N N . GLU A 1 108 ? -22.245 6.176 24.000 1.00 89.12 108 GLU A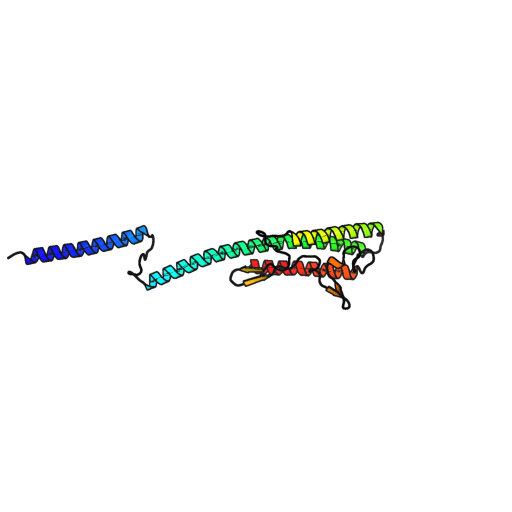 N 1
ATOM 760 C CA . GLU A 1 108 ? -20.999 6.745 23.470 1.00 89.12 108 GLU A CA 1
ATOM 761 C C . GLU A 1 108 ? -20.024 5.646 23.030 1.00 89.12 108 GLU A C 1
ATOM 763 O O . GLU A 1 108 ? -19.389 5.780 21.985 1.00 89.12 108 GLU A O 1
ATOM 768 N N . ARG A 1 109 ? -19.948 4.531 23.773 1.00 88.62 109 ARG A N 1
ATOM 769 C CA . ARG A 1 109 ? -19.134 3.369 23.379 1.00 88.62 109 ARG A CA 1
ATOM 770 C C . ARG A 1 109 ? -19.609 2.778 22.057 1.00 88.62 109 ARG A C 1
ATOM 772 O O . ARG A 1 109 ? -18.785 2.504 21.188 1.00 88.62 109 ARG A O 1
ATOM 779 N N . GLU A 1 110 ? -20.922 2.629 21.894 1.00 90.06 110 GLU A N 1
ATOM 780 C CA . GLU A 1 110 ? -21.545 2.122 20.667 1.00 90.06 110 GLU A CA 1
ATOM 781 C C . GLU A 1 110 ? -21.321 3.073 19.478 1.00 90.06 110 GLU A C 1
ATOM 783 O O . GLU A 1 110 ? -20.986 2.633 18.379 1.00 90.06 110 GLU A O 1
ATOM 788 N N . ALA A 1 111 ? -21.403 4.391 19.694 1.00 91.56 111 ALA A N 1
ATOM 789 C CA . ALA A 1 111 ? -21.091 5.381 18.659 1.00 91.56 111 ALA A CA 1
ATOM 790 C C . ALA A 1 111 ? -19.611 5.346 18.224 1.00 91.56 111 ALA A C 1
ATOM 792 O O . ALA A 1 111 ? -19.301 5.459 17.032 1.00 91.56 111 ALA A O 1
ATOM 793 N N . ASN A 1 112 ? -18.693 5.157 19.176 1.00 92.00 112 ASN A N 1
ATOM 794 C CA . ASN A 1 112 ? -17.275 4.960 18.881 1.00 92.00 112 ASN A CA 1
ATOM 795 C C . ASN A 1 112 ? -17.041 3.650 18.117 1.00 92.00 112 ASN A C 1
ATOM 797 O O . ASN A 1 112 ? -16.292 3.656 17.143 1.00 92.00 112 ASN A O 1
ATOM 801 N N . GLN A 1 113 ? -17.721 2.559 18.488 1.00 92.50 113 GLN A N 1
ATOM 802 C CA . GLN A 1 113 ? -17.640 1.285 17.768 1.00 92.50 113 GLN A CA 1
ATOM 803 C C . GLN A 1 113 ? -18.118 1.424 16.318 1.00 92.50 113 GLN A C 1
ATOM 805 O O . GLN A 1 113 ? -17.426 0.987 15.406 1.00 92.50 113 GLN A O 1
ATOM 810 N N . LEU A 1 114 ? -19.226 2.129 16.076 1.00 94.19 114 LEU A N 1
ATOM 811 C CA . LEU A 1 114 ? -19.693 2.407 14.715 1.00 94.19 114 LEU A CA 1
ATOM 812 C C . LEU A 1 114 ? -18.651 3.185 13.888 1.00 94.19 114 LEU A C 1
ATOM 814 O O . LEU A 1 114 ? -18.498 2.966 12.684 1.00 94.19 114 LEU A O 1
ATOM 818 N N . SER A 1 115 ? -17.926 4.100 14.534 1.00 94.50 115 SER A N 1
ATOM 819 C CA . SER A 1 115 ? -16.843 4.850 13.891 1.00 94.50 115 SER A CA 1
ATOM 820 C C . SER A 1 115 ? -15.652 3.943 13.564 1.00 94.50 115 SER A C 1
ATOM 822 O O . SER A 1 115 ? -15.113 4.029 12.460 1.00 94.50 115 SER A O 1
ATOM 824 N N . ILE A 1 116 ? -15.293 3.027 14.469 1.00 94.44 116 ILE A N 1
ATOM 825 C CA . ILE A 1 116 ? -14.273 1.995 14.235 1.00 94.44 116 ILE A CA 1
ATOM 826 C C . ILE A 1 116 ? -14.677 1.104 13.054 1.00 94.44 116 ILE A C 1
ATOM 828 O O . ILE A 1 116 ? -13.882 0.926 12.135 1.00 94.44 116 ILE A O 1
ATOM 832 N N . ASP A 1 117 ? -15.919 0.624 12.997 1.00 94.88 117 ASP A N 1
ATOM 833 C CA . ASP A 1 117 ? -16.404 -0.208 11.889 1.00 94.88 117 ASP A CA 1
ATOM 834 C C . ASP A 1 117 ? -16.322 0.527 10.542 1.00 94.88 117 ASP A C 1
ATOM 836 O O . ASP A 1 117 ? -15.912 -0.038 9.526 1.00 94.88 117 ASP A O 1
ATOM 840 N N . SER A 1 118 ? -16.668 1.819 10.527 1.00 96.56 118 SER A N 1
ATOM 841 C CA . SER A 1 118 ? -16.537 2.670 9.339 1.00 96.56 118 SER A CA 1
ATOM 842 C C . SER A 1 118 ? -15.078 2.833 8.901 1.00 96.56 118 SER A C 1
ATOM 844 O O . SER A 1 118 ? -14.786 2.881 7.697 1.00 96.56 118 SER A O 1
ATOM 846 N N . ILE A 1 119 ? -14.153 2.916 9.859 1.00 96.38 119 ILE A N 1
ATOM 847 C CA . ILE A 1 119 ? -12.716 2.949 9.595 1.00 96.38 119 ILE A CA 1
ATOM 848 C C . ILE A 1 119 ? -12.254 1.614 9.003 1.00 96.38 119 ILE A C 1
ATOM 850 O O . ILE A 1 119 ? -11.653 1.620 7.931 1.00 96.38 119 ILE A O 1
ATOM 854 N N . LEU A 1 120 ? -12.595 0.479 9.620 1.00 95.12 120 LEU A N 1
ATOM 855 C CA . LEU A 1 120 ? -12.245 -0.859 9.123 1.00 95.12 120 LEU A CA 1
ATOM 856 C C . LEU A 1 120 ? -12.782 -1.093 7.702 1.00 95.12 120 LEU A C 1
ATOM 858 O O . LEU A 1 120 ? -12.057 -1.548 6.815 1.00 95.12 120 LEU A O 1
ATOM 862 N N . ALA A 1 121 ? -14.026 -0.689 7.435 1.00 96.12 121 ALA A N 1
ATOM 863 C CA . ALA A 1 121 ? -14.610 -0.738 6.096 1.00 96.12 121 ALA A CA 1
ATOM 864 C C . ALA A 1 121 ? -13.867 0.166 5.097 1.00 96.12 121 ALA A C 1
ATOM 866 O O . ALA A 1 121 ? -13.718 -0.184 3.924 1.00 96.12 121 ALA A O 1
ATOM 867 N N . SER A 1 122 ? -13.388 1.329 5.544 1.00 96.31 122 SER A N 1
ATOM 868 C CA . SER A 1 122 ? -12.598 2.237 4.711 1.00 96.31 122 SER A CA 1
ATOM 869 C C . SER A 1 122 ? -11.207 1.680 4.412 1.00 96.31 122 SER A C 1
ATOM 871 O O . SER A 1 122 ? -10.770 1.792 3.269 1.00 96.31 122 SER A O 1
ATOM 873 N N . VAL A 1 123 ? -10.558 1.019 5.375 1.00 95.50 123 VAL A N 1
ATOM 874 C CA . VAL A 1 123 ? -9.293 0.294 5.172 1.00 95.50 123 VAL A CA 1
ATOM 875 C C . VAL A 1 123 ? -9.476 -0.813 4.131 1.00 95.50 123 VAL A C 1
ATOM 877 O O . VAL A 1 123 ? -8.762 -0.823 3.131 1.00 95.50 123 VAL A O 1
ATOM 880 N N . ASN A 1 124 ? -10.509 -1.653 4.265 1.00 95.31 124 ASN A N 1
ATOM 881 C CA . ASN A 1 124 ? -10.833 -2.675 3.261 1.00 95.31 124 ASN A CA 1
ATOM 882 C C . ASN A 1 124 ? -11.131 -2.082 1.880 1.00 95.31 124 ASN A C 1
ATOM 884 O O . ASN A 1 124 ? -10.726 -2.630 0.855 1.00 95.31 124 ASN A O 1
ATOM 888 N N . ARG A 1 125 ? -11.820 -0.937 1.827 1.00 95.31 125 ARG A N 1
ATOM 889 C CA . ARG A 1 125 ? -12.058 -0.230 0.566 1.00 95.31 125 ARG A CA 1
ATOM 890 C C . ARG A 1 125 ? -10.748 0.251 -0.053 1.00 95.31 125 ARG A C 1
ATOM 892 O O . ARG A 1 125 ? -10.598 0.121 -1.263 1.00 95.31 125 ARG A O 1
ATOM 899 N N . ILE A 1 126 ? -9.820 0.805 0.727 1.00 95.31 126 ILE A N 1
ATOM 900 C CA . ILE A 1 126 ? -8.502 1.222 0.225 1.00 95.31 126 ILE A CA 1
ATOM 901 C C . ILE A 1 126 ? -7.747 0.004 -0.308 1.00 95.31 126 ILE A C 1
ATOM 903 O O . ILE A 1 126 ? -7.293 0.044 -1.451 1.00 95.31 126 ILE A O 1
ATOM 907 N N . ALA A 1 127 ? -7.702 -1.094 0.449 1.00 94.25 127 ALA A N 1
ATOM 908 C CA . ALA A 1 127 ? -7.066 -2.336 0.019 1.00 94.25 127 ALA A CA 1
ATOM 909 C C . ALA A 1 127 ? -7.646 -2.848 -1.315 1.00 94.25 127 ALA A C 1
ATOM 911 O O . ALA A 1 127 ? -6.911 -3.083 -2.270 1.00 94.25 127 ALA A O 1
ATOM 912 N N . GLY A 1 128 ? -8.977 -2.911 -1.433 1.00 93.50 128 GLY A N 1
ATOM 913 C CA . GLY A 1 128 ? -9.654 -3.434 -2.624 1.00 93.50 128 GLY A CA 1
ATOM 914 C C . GLY A 1 128 ? -9.756 -2.478 -3.822 1.00 93.50 128 GLY A C 1
ATOM 915 O O . GLY A 1 128 ? -10.043 -2.929 -4.928 1.00 93.50 128 GLY A O 1
ATOM 916 N N . SER A 1 129 ? -9.563 -1.167 -3.638 1.00 94.75 129 SER A N 1
ATOM 917 C CA . SER A 1 129 ? -9.666 -0.171 -4.726 1.00 94.75 129 SER A CA 1
ATOM 918 C C . SER A 1 129 ? -8.322 0.370 -5.210 1.00 94.75 129 SER A C 1
ATOM 920 O O . SER A 1 129 ? -8.264 0.999 -6.271 1.00 94.75 129 SER A O 1
ATOM 922 N N . THR A 1 130 ? -7.237 0.106 -4.479 1.00 95.62 130 THR A N 1
ATOM 923 C CA . THR A 1 130 ? -5.891 0.514 -4.886 1.00 95.62 130 THR A CA 1
ATOM 924 C C . THR A 1 130 ? -5.409 -0.382 -6.019 1.00 95.62 130 THR A C 1
ATOM 926 O O . THR A 1 130 ? -5.055 -1.545 -5.819 1.00 95.62 130 THR A O 1
ATOM 929 N N . THR A 1 131 ? -5.395 0.180 -7.225 1.00 94.31 131 THR A N 1
ATOM 930 C CA . THR A 1 131 ? -4.984 -0.517 -8.443 1.00 94.31 131 THR A CA 1
ATOM 931 C C . THR A 1 131 ? -3.977 0.309 -9.228 1.00 94.31 131 THR A C 1
ATOM 933 O O . THR A 1 131 ? -4.010 1.542 -9.213 1.00 94.31 131 THR A O 1
ATOM 936 N N . PHE A 1 132 ? -3.103 -0.368 -9.964 1.00 94.25 132 PHE A N 1
ATOM 937 C CA . PHE A 1 132 ? -2.233 0.260 -10.946 1.00 94.25 132 PHE A CA 1
ATOM 938 C C . PHE A 1 132 ? -2.407 -0.434 -12.284 1.00 94.25 132 PHE A C 1
ATOM 940 O O . PHE A 1 132 ? -2.202 -1.634 -12.413 1.00 94.25 132 PHE A O 1
ATOM 947 N N . ASN A 1 133 ? -2.813 0.334 -13.295 1.00 90.38 133 ASN A N 1
ATOM 948 C CA . ASN A 1 133 ? -3.083 -0.183 -14.637 1.00 90.38 133 ASN A CA 1
ATOM 949 C C . ASN A 1 133 ? -4.085 -1.366 -14.675 1.00 90.38 133 ASN A C 1
ATOM 951 O O . ASN A 1 133 ? -4.031 -2.193 -15.580 1.00 90.38 133 ASN A O 1
ATOM 955 N N . GLY A 1 134 ? -5.014 -1.420 -13.713 1.00 89.12 134 GLY A N 1
ATOM 956 C CA . GLY A 1 134 ? -6.034 -2.468 -13.597 1.00 89.12 134 GLY A CA 1
ATOM 957 C C . GLY A 1 134 ? -5.660 -3.640 -12.687 1.00 89.12 134 GLY A C 1
ATOM 958 O O . GLY A 1 134 ? -6.549 -4.412 -12.341 1.00 89.12 134 GLY A O 1
ATOM 959 N N . ASP A 1 135 ? -4.402 -3.735 -12.256 1.00 91.38 135 ASP A N 1
ATOM 960 C CA . ASP A 1 135 ? -3.943 -4.771 -11.330 1.00 91.38 135 ASP A CA 1
ATOM 961 C C . ASP A 1 135 ? -4.086 -4.283 -9.882 1.00 91.38 135 ASP A C 1
ATOM 963 O O . ASP 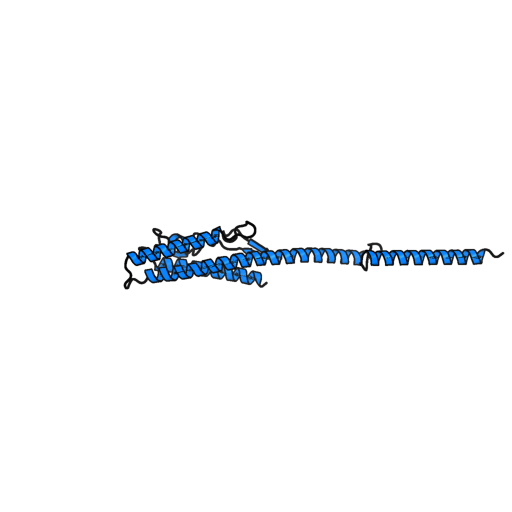A 1 135 ? -3.740 -3.137 -9.573 1.00 91.38 135 ASP A O 1
ATOM 967 N N . ALA A 1 136 ? -4.618 -5.130 -8.998 1.00 94.56 136 ALA A N 1
ATOM 968 C CA . ALA A 1 136 ? -4.720 -4.840 -7.569 1.00 94.56 136 ALA A CA 1
ATOM 969 C C . ALA A 1 136 ? -3.329 -4.820 -6.927 1.00 94.56 136 ALA A C 1
ATOM 971 O O . ALA A 1 136 ? -2.473 -5.632 -7.269 1.00 94.56 136 ALA A O 1
ATOM 972 N N . LEU A 1 137 ? -3.094 -3.863 -6.024 1.00 94.00 137 LEU A N 1
ATOM 973 C CA . LEU A 1 137 ? -1.784 -3.697 -5.386 1.00 94.00 137 LEU A CA 1
ATOM 974 C C . LEU A 1 137 ? -1.725 -4.182 -3.940 1.00 94.00 137 LEU A C 1
ATOM 976 O O . LEU A 1 137 ? -0.648 -4.541 -3.480 1.00 94.00 137 LEU A O 1
ATOM 980 N N . LEU A 1 138 ? -2.842 -4.141 -3.214 1.00 93.50 138 LEU A N 1
ATOM 981 C CA . LEU A 1 138 ? -2.879 -4.332 -1.760 1.00 93.50 138 LEU A CA 1
ATOM 982 C C . LEU A 1 138 ? -3.616 -5.611 -1.342 1.00 93.50 138 LEU A C 1
ATOM 984 O O . LEU A 1 138 ? -4.175 -5.661 -0.252 1.00 93.50 138 LEU A O 1
ATOM 988 N N . ASP A 1 139 ? -3.648 -6.619 -2.213 1.00 91.12 139 ASP A N 1
ATOM 989 C CA . ASP A 1 139 ? -4.275 -7.928 -1.974 1.00 91.12 139 ASP A CA 1
ATOM 990 C C . ASP A 1 139 ? -3.252 -9.031 -1.632 1.00 91.12 139 ASP A C 1
ATOM 992 O O . ASP A 1 139 ? -3.580 -10.215 -1.604 1.00 91.12 139 ASP A O 1
ATOM 996 N N . GLY A 1 140 ? -1.984 -8.654 -1.434 1.00 89.19 140 GLY A N 1
ATOM 997 C CA . GLY A 1 140 ? -0.886 -9.576 -1.140 1.00 89.19 140 GLY A CA 1
ATOM 998 C C . GLY A 1 140 ? -0.353 -10.365 -2.338 1.00 89.19 140 GLY A C 1
ATOM 999 O O . GLY A 1 140 ? 0.545 -11.188 -2.160 1.00 89.19 140 GLY A O 1
ATOM 1000 N N . THR A 1 141 ? -0.870 -10.141 -3.552 1.00 89.88 141 THR A N 1
ATOM 1001 C CA . THR A 1 141 ? -0.414 -10.843 -4.766 1.00 89.88 141 THR A CA 1
ATOM 1002 C C . THR A 1 141 ? 0.558 -10.027 -5.615 1.00 89.88 141 THR A C 1
ATOM 1004 O O . THR A 1 141 ? 1.252 -10.580 -6.472 1.00 89.88 141 THR A O 1
ATOM 1007 N N . ALA A 1 142 ? 0.624 -8.716 -5.385 1.00 91.50 142 ALA A N 1
ATOM 1008 C CA . ALA A 1 142 ? 1.450 -7.814 -6.166 1.00 91.50 142 ALA A CA 1
ATOM 1009 C C . ALA A 1 142 ? 2.935 -7.906 -5.777 1.00 91.50 142 ALA A C 1
ATOM 1011 O O . ALA A 1 142 ? 3.328 -7.634 -4.640 1.00 91.50 142 ALA A O 1
ATOM 1012 N N . THR A 1 143 ? 3.777 -8.193 -6.770 1.00 92.19 143 THR A N 1
ATOM 1013 C CA . THR A 1 143 ? 5.240 -8.165 -6.654 1.00 92.19 143 THR A CA 1
ATOM 1014 C C . THR A 1 143 ? 5.815 -7.187 -7.672 1.00 92.19 143 THR A C 1
ATOM 1016 O O . THR A 1 143 ? 5.501 -7.243 -8.863 1.00 92.19 143 THR A O 1
ATOM 1019 N N . VAL A 1 144 ? 6.701 -6.303 -7.218 1.00 89.69 144 VAL A N 1
ATOM 1020 C CA . VAL A 1 144 ? 7.428 -5.361 -8.074 1.00 89.69 144 VAL A CA 1
ATOM 1021 C C . VAL A 1 144 ? 8.834 -5.893 -8.316 1.00 89.69 144 VAL A C 1
ATOM 1023 O O . VAL A 1 144 ? 9.596 -6.086 -7.372 1.00 89.69 144 VAL A O 1
ATOM 1026 N N . THR A 1 145 ? 9.192 -6.105 -9.585 1.00 88.94 145 THR A N 1
ATOM 1027 C CA . THR A 1 145 ? 10.525 -6.575 -9.993 1.00 88.94 145 THR A CA 1
ATOM 1028 C C . THR A 1 145 ? 11.245 -5.513 -10.819 1.00 88.94 145 THR A C 1
ATOM 1030 O O . THR A 1 145 ? 10.771 -5.117 -11.885 1.00 88.94 145 THR A O 1
ATOM 1033 N N . VAL A 1 146 ? 12.424 -5.092 -10.359 1.00 85.94 146 VAL A N 1
ATOM 1034 C CA . VAL A 1 146 ? 13.300 -4.125 -11.039 1.00 85.94 146 VAL A CA 1
ATOM 1035 C C . VAL A 1 146 ? 14.743 -4.621 -10.945 1.00 85.94 146 VAL A C 1
ATOM 1037 O O . VAL A 1 146 ? 15.196 -5.023 -9.876 1.00 85.94 146 VAL A O 1
ATOM 1040 N N . GLY A 1 147 ? 15.466 -4.652 -12.071 1.00 79.25 147 GLY A N 1
ATOM 1041 C CA . GLY A 1 147 ? 16.899 -4.988 -12.090 1.00 79.25 147 GLY A CA 1
ATOM 1042 C C . GLY A 1 147 ? 17.261 -6.380 -11.544 1.00 79.25 147 GLY A C 1
ATOM 1043 O O . GLY A 1 147 ? 18.384 -6.595 -11.101 1.00 79.25 147 GLY A O 1
ATOM 1044 N N . GLY A 1 148 ? 16.315 -7.329 -11.528 1.00 81.88 148 GLY A N 1
ATOM 1045 C CA . GLY A 1 148 ? 16.510 -8.677 -10.970 1.00 81.88 148 GLY A CA 1
ATOM 1046 C C . GLY A 1 148 ? 16.256 -8.802 -9.462 1.00 81.88 148 GLY A C 1
ATOM 1047 O O . GLY A 1 148 ? 16.274 -9.917 -8.942 1.00 81.88 148 GLY A O 1
ATOM 1048 N N . SER A 1 149 ? 15.956 -7.698 -8.780 1.00 86.31 149 SER A N 1
ATOM 1049 C CA . SER A 1 149 ? 15.460 -7.680 -7.402 1.00 86.31 149 SER A CA 1
ATOM 1050 C C . SER A 1 149 ? 13.936 -7.604 -7.403 1.00 86.31 149 SER A C 1
ATOM 1052 O O . SER A 1 149 ? 13.347 -6.986 -8.289 1.00 86.31 149 SER A O 1
ATOM 1054 N N . SER A 1 150 ? 13.290 -8.228 -6.418 1.00 90.50 150 SER A N 1
ATOM 1055 C CA . SER A 1 150 ? 11.831 -8.183 -6.267 1.00 90.50 150 SER A CA 1
ATOM 1056 C C . SER A 1 150 ? 11.429 -7.795 -4.851 1.00 90.50 150 SER A C 1
ATOM 1058 O O . SER A 1 150 ? 12.119 -8.151 -3.893 1.00 90.50 150 SER A O 1
ATOM 1060 N N . VAL A 1 151 ? 10.315 -7.080 -4.732 1.00 91.75 151 VAL A N 1
ATOM 1061 C CA . VAL A 1 151 ? 9.676 -6.744 -3.460 1.00 91.75 151 VAL A CA 1
ATOM 1062 C C . VAL A 1 151 ? 8.183 -7.036 -3.539 1.00 91.75 151 VAL A C 1
ATOM 1064 O O . VAL A 1 151 ? 7.526 -6.678 -4.515 1.00 91.75 151 VAL A O 1
ATOM 1067 N N . ASP A 1 152 ? 7.663 -7.690 -2.506 1.00 92.69 152 ASP A N 1
ATOM 1068 C CA . ASP A 1 152 ? 6.242 -8.005 -2.387 1.00 92.69 152 ASP A CA 1
ATOM 1069 C C . ASP A 1 152 ? 5.508 -6.890 -1.639 1.00 92.69 152 ASP A C 1
ATOM 1071 O O . ASP A 1 152 ? 6.000 -6.362 -0.630 1.00 92.69 152 ASP A O 1
ATOM 1075 N N . ILE A 1 153 ? 4.318 -6.558 -2.126 1.00 92.25 153 ILE A N 1
ATOM 1076 C CA . ILE A 1 153 ? 3.379 -5.659 -1.464 1.00 92.25 153 ILE A CA 1
ATOM 1077 C C . ILE A 1 153 ? 2.452 -6.516 -0.594 1.00 92.25 153 ILE A C 1
ATOM 1079 O O . ILE A 1 153 ? 2.016 -7.586 -1.010 1.00 92.25 153 ILE A O 1
ATOM 1083 N N . ILE A 1 154 ? 2.203 -6.085 0.643 1.00 92.50 154 ILE A N 1
ATOM 1084 C CA . ILE A 1 154 ? 1.360 -6.841 1.583 1.00 92.50 154 ILE A CA 1
ATOM 1085 C C . ILE A 1 154 ? -0.119 -6.780 1.203 1.00 92.50 154 ILE A C 1
ATOM 1087 O O . ILE A 1 154 ? -0.564 -5.855 0.522 1.00 92.50 154 ILE A O 1
ATOM 1091 N N . ASP A 1 155 ? -0.879 -7.743 1.717 1.00 93.06 155 ASP A N 1
ATOM 1092 C CA . ASP A 1 155 ? -2.329 -7.628 1.811 1.00 93.06 155 ASP A CA 1
ATOM 1093 C C . ASP A 1 155 ? -2.673 -6.629 2.925 1.00 93.06 155 ASP A C 1
ATOM 1095 O O . ASP A 1 155 ? -2.267 -6.804 4.076 1.00 93.06 155 ASP A O 1
ATOM 1099 N N . ALA A 1 156 ? -3.364 -5.548 2.562 1.00 91.94 156 ALA A N 1
ATOM 1100 C CA . ALA A 1 156 ? -3.796 -4.508 3.493 1.00 91.94 156 ALA A CA 1
ATOM 1101 C C . ALA A 1 156 ? -5.266 -4.666 3.926 1.00 91.94 156 ALA A C 1
ATOM 1103 O O . ALA A 1 156 ? -5.835 -3.750 4.525 1.00 91.94 156 ALA A O 1
ATOM 1104 N N . GLY A 1 157 ? -5.903 -5.793 3.600 1.00 91.50 157 GLY A N 1
ATOM 1105 C CA . GLY A 1 157 ? -7.230 -6.147 4.085 1.00 91.50 157 GLY A CA 1
ATOM 1106 C C . GLY A 1 157 ? -7.250 -6.392 5.596 1.00 91.50 157 GLY A C 1
ATOM 1107 O O . GLY A 1 157 ? -6.261 -6.809 6.202 1.00 91.50 157 GLY A O 1
ATOM 1108 N N . THR A 1 158 ? -8.402 -6.166 6.228 1.00 90.44 158 THR A N 1
ATOM 1109 C CA . THR A 1 158 ? -8.561 -6.339 7.685 1.00 90.44 158 THR A CA 1
ATOM 1110 C C . THR A 1 158 ? -8.364 -7.779 8.155 1.00 90.44 158 THR A C 1
ATOM 1112 O O . THR A 1 158 ? -8.090 -7.995 9.331 1.00 90.44 158 THR A O 1
ATOM 1115 N N . ASP A 1 159 ? -8.489 -8.751 7.255 1.00 90.19 159 ASP A N 1
ATOM 1116 C CA . ASP A 1 159 ? -8.295 -10.174 7.554 1.00 90.19 159 ASP A CA 1
ATOM 1117 C C . ASP A 1 159 ? -6.809 -10.574 7.558 1.00 90.19 159 ASP A C 1
ATOM 1119 O O . ASP A 1 159 ? -6.440 -11.598 8.129 1.00 90.19 159 ASP A O 1
ATOM 1123 N N . ALA A 1 160 ? -5.951 -9.776 6.916 1.00 90.62 160 ALA A N 1
ATOM 1124 C CA . ALA A 1 160 ? -4.527 -10.060 6.758 1.00 90.62 160 ALA A CA 1
ATOM 1125 C C . ALA A 1 160 ? -3.627 -9.181 7.638 1.00 90.62 160 ALA A C 1
ATOM 1127 O O . ALA A 1 160 ? -2.474 -9.532 7.882 1.00 90.62 160 ALA A O 1
ATOM 1128 N N . LEU A 1 161 ? -4.143 -8.048 8.118 1.00 90.94 161 LEU A N 1
ATOM 1129 C CA . LEU A 1 161 ? -3.405 -7.112 8.959 1.00 90.94 161 LEU A CA 1
ATOM 1130 C C . LEU A 1 161 ? -3.614 -7.374 10.458 1.00 90.94 161 LEU A C 1
ATOM 1132 O O . LEU A 1 161 ? -4.723 -7.676 10.910 1.00 90.94 161 LEU A O 1
ATOM 1136 N N . GLY A 1 162 ? -2.554 -7.163 11.246 1.00 87.56 162 GLY A N 1
ATOM 1137 C CA . GLY A 1 162 ? -2.626 -7.208 12.710 1.00 87.56 162 GLY A CA 1
ATOM 1138 C C . GLY A 1 162 ? -2.705 -8.612 13.290 1.00 87.56 162 GLY A C 1
ATOM 1139 O O . GLY A 1 162 ? -3.157 -8.782 14.423 1.00 87.56 162 GLY A O 1
ATOM 1140 N N . VAL A 1 163 ? -2.265 -9.611 12.521 1.00 91.69 163 VAL A N 1
ATOM 1141 C CA . VAL A 1 163 ? -2.288 -11.021 12.916 1.00 91.69 163 VAL A CA 1
ATOM 1142 C C . VAL A 1 163 ? -1.496 -11.202 14.208 1.00 91.69 163 VAL A C 1
ATOM 1144 O O . VAL A 1 163 ? -0.267 -11.159 14.219 1.00 91.69 163 VAL A O 1
ATOM 1147 N N . THR A 1 164 ? -2.215 -11.420 15.305 1.00 90.88 164 THR A N 1
ATOM 1148 C CA . THR A 1 164 ? -1.638 -11.536 16.645 1.00 90.88 164 THR A CA 1
ATOM 1149 C C . THR A 1 164 ? -2.195 -12.772 17.326 1.00 90.88 164 THR A C 1
ATOM 1151 O O . THR A 1 164 ? -3.407 -12.943 17.421 1.00 90.88 164 THR A O 1
ATOM 1154 N N . GLU A 1 165 ? -1.319 -13.641 17.821 1.00 91.38 165 GLU A N 1
ATOM 1155 C CA . GLU A 1 165 ? -1.728 -14.787 18.631 1.00 91.38 165 GLU A CA 1
ATOM 1156 C C . GLU A 1 165 ? -1.698 -14.412 20.116 1.00 91.38 165 GLU A C 1
ATOM 1158 O O . GLU A 1 165 ? -0.647 -14.063 20.657 1.00 91.38 165 GLU A O 1
ATOM 1163 N N . ILE A 1 166 ? -2.852 -14.494 20.779 1.00 87.12 166 ILE A N 1
ATOM 1164 C CA . ILE A 1 166 ? -3.005 -14.235 22.214 1.00 87.12 166 ILE A CA 1
ATOM 1165 C C . ILE A 1 166 ? -3.674 -15.459 22.837 1.00 87.12 166 ILE A C 1
ATOM 1167 O O . ILE A 1 166 ? -4.757 -15.868 22.417 1.00 87.12 166 ILE A O 1
ATOM 1171 N N . ASP A 1 167 ? -3.007 -16.070 23.817 1.00 85.88 167 ASP A N 1
ATOM 1172 C CA . ASP A 1 167 ? -3.476 -17.269 24.527 1.00 85.88 167 ASP A CA 1
ATOM 1173 C C . ASP A 1 167 ? -3.910 -18.427 23.600 1.00 85.88 167 ASP A C 1
ATOM 1175 O O . ASP A 1 167 ? -4.881 -19.138 23.862 1.00 85.88 167 ASP A O 1
ATOM 1179 N N . GLY A 1 168 ? -3.185 -18.627 22.492 1.00 87.06 168 GLY A N 1
ATOM 1180 C CA . GLY A 1 168 ? -3.456 -19.692 21.517 1.00 87.06 168 GLY A CA 1
ATOM 1181 C C . GLY A 1 168 ? -4.599 -19.397 20.539 1.00 87.06 168 GLY A C 1
ATOM 1182 O O . GLY A 1 168 ? -4.992 -20.282 19.779 1.00 87.06 168 GLY A O 1
ATOM 1183 N N . THR A 1 169 ? -5.145 -18.177 20.557 1.00 87.94 169 THR A N 1
ATOM 1184 C CA . THR A 1 169 ? -6.151 -17.698 19.599 1.00 87.94 169 THR A CA 1
ATOM 1185 C C . THR A 1 169 ? -5.532 -16.636 18.699 1.00 87.94 169 THR A C 1
ATOM 1187 O O . THR A 1 169 ? -4.909 -15.699 19.192 1.00 87.94 169 THR A O 1
ATOM 1190 N N . VAL A 1 170 ? -5.697 -16.781 17.384 1.00 90.38 170 VAL A N 1
ATOM 1191 C CA . VAL A 1 170 ? -5.246 -15.789 16.400 1.00 90.38 170 VAL A CA 1
ATOM 1192 C C . VAL A 1 170 ? -6.337 -14.744 16.211 1.00 90.38 170 VAL A C 1
ATOM 1194 O O . VAL A 1 170 ? -7.484 -15.104 15.957 1.00 90.38 170 VAL A O 1
ATOM 1197 N N . TYR A 1 171 ? -5.955 -13.477 16.313 1.00 91.69 171 TYR A N 1
ATOM 1198 C CA . TYR A 1 171 ? -6.806 -12.319 16.074 1.00 91.69 171 TYR A CA 1
ATOM 1199 C C . TYR A 1 171 ? -6.271 -11.477 14.917 1.00 91.69 171 TYR A C 1
ATOM 1201 O O . TYR A 1 171 ? -5.066 -11.448 14.666 1.00 91.69 171 TYR A O 1
ATOM 1209 N N . THR A 1 172 ? -7.174 -10.773 14.245 1.00 92.81 172 THR A N 1
ATOM 1210 C CA . THR A 1 172 ? -6.924 -9.880 13.106 1.00 92.81 172 THR A CA 1
ATOM 1211 C C . THR A 1 172 ? -7.712 -8.581 13.268 1.00 92.81 172 THR A C 1
ATOM 1213 O O . THR A 1 172 ? -8.583 -8.476 14.135 1.00 92.81 172 THR A O 1
ATOM 1216 N N . LEU A 1 173 ? -7.462 -7.581 12.419 1.00 89.50 173 LEU A N 1
ATOM 1217 C CA . LEU A 1 173 ? -8.238 -6.333 12.420 1.00 89.50 173 LEU A CA 1
ATOM 1218 C C . LEU A 1 173 ? -9.749 -6.552 12.242 1.00 89.50 173 LEU A C 1
ATOM 1220 O O . LEU A 1 173 ? -10.538 -5.772 12.776 1.00 89.50 173 LEU A O 1
ATOM 1224 N N . SER A 1 174 ? -10.166 -7.611 11.539 1.00 91.50 174 SER A N 1
ATOM 1225 C CA . SER A 1 174 ? -11.589 -7.946 11.403 1.00 91.50 174 SER A CA 1
ATOM 1226 C C . SER A 1 174 ? -12.243 -8.336 12.732 1.00 91.50 174 SER A C 1
ATOM 1228 O O . SER A 1 174 ? -13.460 -8.194 12.868 1.00 91.50 174 SER A O 1
ATOM 1230 N N . ASP A 1 175 ? -11.474 -8.791 13.724 1.00 91.06 175 ASP A N 1
ATOM 1231 C CA . ASP A 1 175 ? -12.014 -9.202 15.022 1.00 91.06 1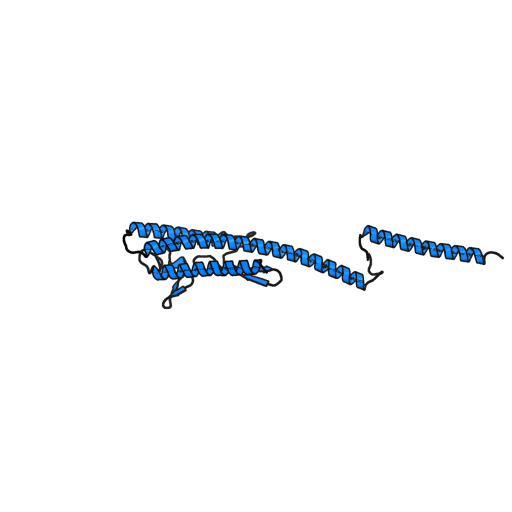75 ASP A CA 1
ATOM 1232 C C . ASP A 1 175 ? -12.395 -8.019 15.922 1.00 91.06 175 ASP A C 1
ATOM 1234 O O . ASP A 1 175 ? -13.048 -8.224 16.943 1.00 91.06 175 ASP A O 1
ATOM 1238 N N . ILE A 1 176 ? -12.023 -6.788 15.546 1.00 90.31 176 ILE A N 1
ATOM 1239 C CA . ILE A 1 176 ? -12.369 -5.544 16.258 1.00 90.31 176 ILE A CA 1
ATOM 1240 C C . ILE A 1 176 ? -13.766 -5.027 15.856 1.00 90.31 176 ILE A C 1
ATOM 1242 O O . ILE A 1 176 ? -14.344 -4.188 16.550 1.00 90.31 176 ILE A O 1
ATOM 1246 N N . GLY A 1 177 ? -14.327 -5.514 14.743 1.00 88.38 177 GLY A N 1
ATOM 1247 C CA . GLY A 1 177 ? -15.641 -5.086 14.257 1.00 88.38 177 GLY A CA 1
ATOM 1248 C C . GLY A 1 177 ? -16.782 -5.376 15.241 1.00 88.38 177 GLY A C 1
ATOM 1249 O O . GLY A 1 177 ? -16.682 -6.268 16.087 1.00 88.38 177 GLY A O 1
ATOM 1250 N N . ALA A 1 178 ? -17.893 -4.645 15.123 1.00 86.38 178 ALA A N 1
ATOM 1251 C CA . ALA A 1 178 ? -19.054 -4.846 15.991 1.00 86.38 178 ALA A CA 1
ATOM 1252 C C . ALA A 1 178 ? -19.540 -6.308 15.989 1.00 86.38 178 ALA A C 1
ATOM 1254 O O . ALA A 1 178 ? -19.768 -6.917 14.939 1.00 86.38 178 ALA A O 1
ATOM 1255 N N . GLY A 1 179 ? -19.729 -6.868 17.185 1.00 81.12 179 GLY A N 1
ATOM 1256 C CA . GLY A 1 179 ? -20.153 -8.253 17.393 1.00 81.12 179 GLY A CA 1
ATOM 1257 C C . GLY A 1 179 ? -19.067 -9.317 17.186 1.00 81.12 179 GLY A C 1
ATOM 1258 O O . GLY A 1 179 ? -19.370 -10.505 17.329 1.00 81.12 179 GLY A O 1
ATOM 1259 N N . ALA A 1 180 ? -17.830 -8.929 16.866 1.00 87.31 180 ALA A N 1
ATOM 1260 C CA . ALA A 1 180 ? -16.693 -9.839 16.781 1.00 87.31 180 ALA A CA 1
ATOM 1261 C C . ALA A 1 180 ? -16.012 -10.048 18.151 1.00 87.31 180 ALA A C 1
ATOM 1263 O O . ALA A 1 180 ? -16.446 -9.526 19.180 1.00 87.31 180 ALA A O 1
ATOM 1264 N N . ALA A 1 181 ? -14.960 -10.871 18.187 1.00 81.81 181 ALA A N 1
ATOM 1265 C CA . ALA A 1 181 ? -14.340 -11.324 19.435 1.00 81.81 181 ALA A CA 1
ATOM 1266 C C . ALA A 1 181 ? -13.688 -10.195 20.261 1.00 81.81 181 ALA A C 1
ATOM 1268 O O . ALA A 1 181 ? -13.574 -10.317 21.484 1.00 81.81 181 ALA A O 1
ATOM 1269 N N . LEU A 1 182 ? -13.273 -9.106 19.608 1.00 84.69 182 LEU A N 1
ATOM 1270 C CA . LEU A 1 182 ? -12.579 -7.959 20.198 1.00 84.69 182 LEU A CA 1
ATOM 1271 C C . LEU A 1 182 ? -13.383 -6.650 20.092 1.00 84.69 182 LEU A C 1
ATOM 1273 O O . LEU A 1 182 ? -12.798 -5.570 20.164 1.00 84.69 182 LEU A O 1
ATOM 1277 N N . ASP A 1 183 ? -14.711 -6.735 19.960 1.00 85.88 183 ASP A N 1
ATOM 1278 C CA . ASP A 1 183 ? -15.609 -5.572 20.003 1.00 85.88 183 ASP A CA 1
ATOM 1279 C C . ASP A 1 183 ? -15.327 -4.707 21.249 1.00 85.88 183 ASP A C 1
ATOM 1281 O O . ASP A 1 183 ? -15.233 -5.203 22.374 1.00 85.88 183 ASP A O 1
ATOM 1285 N N . THR A 1 184 ? -15.208 -3.393 21.076 1.00 79.94 184 THR A N 1
ATOM 1286 C CA . THR A 1 184 ? -14.815 -2.472 22.153 1.00 79.94 184 THR A CA 1
ATOM 1287 C C . THR A 1 184 ? -15.919 -2.184 23.181 1.00 79.94 184 THR A C 1
ATOM 1289 O O . THR A 1 184 ? -15.661 -1.567 24.225 1.00 79.94 184 THR A O 1
ATOM 1292 N N . THR A 1 185 ? -17.152 -2.625 22.922 1.00 79.44 185 THR A N 1
ATOM 1293 C CA . THR A 1 185 ? -18.302 -2.451 23.822 1.00 79.44 185 THR A CA 1
ATOM 1294 C C . THR A 1 185 ? -18.382 -3.522 24.914 1.00 79.44 185 THR A C 1
ATOM 1296 O O . THR A 1 185 ? -18.787 -3.204 26.032 1.00 79.44 185 THR A O 1
ATOM 1299 N N . GLY A 1 186 ? -17.942 -4.756 24.638 1.00 69.56 186 GLY A N 1
ATOM 1300 C CA . GLY A 1 186 ? -18.005 -5.882 25.585 1.00 69.56 186 GLY A CA 1
ATOM 1301 C C . GLY A 1 186 ? -16.874 -6.914 25.484 1.00 69.56 186 GLY A C 1
ATOM 1302 O O . GLY A 1 186 ? -16.827 -7.836 26.299 1.00 69.56 186 GLY A O 1
ATOM 1303 N N . GLY A 1 187 ? -15.978 -6.775 24.507 1.00 74.00 187 GLY A N 1
ATOM 1304 C CA . GLY A 1 187 ? -14.799 -7.612 24.302 1.00 74.00 187 GLY A CA 1
ATOM 1305 C C . GLY A 1 187 ? -13.551 -7.087 25.019 1.00 74.00 187 GLY A C 1
ATOM 1306 O O . GLY A 1 187 ? -13.585 -6.121 25.785 1.00 74.00 187 GLY A O 1
ATOM 1307 N N . ASN A 1 188 ? -12.420 -7.757 24.788 1.00 83.75 188 ASN A N 1
ATOM 1308 C CA . ASN A 1 188 ? -11.150 -7.391 25.410 1.00 83.75 188 ASN A CA 1
ATOM 1309 C C . ASN A 1 188 ? -10.464 -6.254 24.629 1.00 83.75 188 ASN A C 1
ATOM 1311 O O . ASN A 1 188 ? -9.757 -6.494 23.650 1.00 83.75 188 ASN A O 1
ATOM 1315 N N . THR A 1 189 ? -10.637 -5.017 25.100 1.00 84.75 189 THR A N 1
ATOM 1316 C CA . THR A 1 189 ? -10.025 -3.823 24.496 1.00 84.75 189 THR A CA 1
ATOM 1317 C C . THR A 1 189 ? -8.496 -3.826 24.543 1.00 84.75 189 THR A C 1
ATOM 1319 O O . THR A 1 189 ? -7.870 -3.192 23.703 1.00 84.75 189 THR A O 1
ATOM 1322 N N . GLU A 1 190 ? -7.873 -4.532 25.492 1.00 88.12 190 GLU A N 1
ATOM 1323 C CA . GLU A 1 190 ? -6.410 -4.673 25.556 1.00 88.12 190 GLU A CA 1
ATOM 1324 C C . GLU A 1 190 ? -5.896 -5.522 24.385 1.00 88.12 190 GLU A C 1
ATOM 1326 O O . GLU A 1 190 ? -4.952 -5.135 23.698 1.00 88.12 190 GLU A O 1
ATOM 1331 N N . ASN A 1 191 ? -6.594 -6.617 24.077 1.00 90.19 191 ASN A N 1
ATOM 1332 C CA . ASN A 1 191 ? -6.302 -7.441 22.905 1.00 90.19 191 ASN A CA 1
ATOM 1333 C C . ASN A 1 191 ? -6.605 -6.692 21.594 1.00 90.19 191 ASN A C 1
ATOM 1335 O O . ASN A 1 191 ? -5.840 -6.812 20.640 1.00 90.19 191 ASN A O 1
ATOM 1339 N N . ALA A 1 192 ? -7.673 -5.884 21.551 1.00 90.19 192 ALA A N 1
ATOM 1340 C CA . ALA A 1 192 ? -7.979 -5.031 20.398 1.00 90.19 192 ALA A CA 1
ATOM 1341 C C . ALA A 1 192 ? -6.851 -4.024 20.113 1.00 90.19 192 ALA A C 1
ATOM 1343 O O . ALA A 1 192 ? -6.437 -3.873 18.965 1.00 90.19 192 ALA A O 1
ATOM 1344 N N . LEU A 1 193 ? -6.309 -3.376 21.153 1.00 91.38 193 LEU A N 1
ATOM 1345 C CA . LEU A 1 193 ? -5.156 -2.478 21.021 1.00 91.38 193 LEU A CA 1
ATOM 1346 C C . LEU A 1 193 ? -3.905 -3.221 20.537 1.00 91.38 193 LEU A C 1
ATOM 1348 O O . LEU A 1 193 ? -3.191 -2.700 19.686 1.00 91.38 193 LEU A O 1
ATOM 1352 N N . ALA A 1 194 ? -3.655 -4.439 21.029 1.00 92.50 194 ALA A N 1
ATOM 1353 C CA . ALA A 1 194 ? -2.514 -5.243 20.592 1.00 92.50 194 ALA A CA 1
ATOM 1354 C C . ALA A 1 194 ? -2.580 -5.590 19.093 1.00 92.50 194 ALA A C 1
ATOM 1356 O O . ALA A 1 194 ? -1.591 -5.421 18.382 1.00 92.50 194 ALA A O 1
ATOM 1357 N N . VAL A 1 195 ? -3.750 -6.015 18.604 1.00 93.31 195 VAL A N 1
ATOM 1358 C CA . VAL A 1 195 ? -3.993 -6.297 17.177 1.00 93.31 195 VAL A CA 1
ATOM 1359 C C . VAL A 1 195 ? -3.794 -5.049 16.321 1.00 93.31 195 VAL A C 1
ATOM 1361 O O . VAL A 1 195 ? -3.196 -5.103 15.247 1.00 93.31 195 VAL A O 1
ATOM 1364 N N . LEU A 1 196 ? -4.290 -3.909 16.793 1.00 93.25 196 LEU A N 1
ATOM 1365 C CA . LEU A 1 196 ? -4.238 -2.664 16.045 1.00 93.25 196 LEU A CA 1
ATOM 1366 C C . LEU A 1 196 ? -2.804 -2.110 15.973 1.00 93.25 196 LEU A C 1
ATOM 1368 O O . LEU A 1 196 ? -2.357 -1.705 14.899 1.00 93.25 196 LEU A O 1
ATOM 1372 N N . GLU A 1 197 ? -2.044 -2.194 17.066 1.00 93.31 197 GLU A N 1
ATOM 1373 C CA . GLU A 1 197 ? -0.612 -1.878 17.061 1.00 93.31 197 GLU A CA 1
ATOM 1374 C C . GLU A 1 197 ? 0.160 -2.816 16.123 1.00 93.31 197 GLU A C 1
ATOM 1376 O O . GLU A 1 197 ? 0.948 -2.346 15.300 1.00 93.31 197 GLU A O 1
ATOM 1381 N N . ALA A 1 198 ? -0.110 -4.127 16.162 1.00 93.50 198 ALA A N 1
ATOM 1382 C CA . ALA A 1 198 ? 0.494 -5.079 15.230 1.00 93.50 198 ALA A CA 1
ATOM 1383 C C . ALA A 1 198 ? 0.208 -4.698 13.768 1.00 93.50 198 ALA A C 1
ATOM 1385 O O . ALA A 1 198 ? 1.131 -4.637 12.957 1.00 93.50 198 ALA A O 1
ATOM 1386 N N . ALA A 1 199 ? -1.031 -4.319 13.443 1.00 94.38 199 ALA A N 1
ATOM 1387 C CA . ALA A 1 199 ? -1.394 -3.887 12.097 1.00 94.38 199 ALA A CA 1
ATOM 1388 C C . ALA A 1 199 ? -0.644 -2.619 11.661 1.00 94.38 199 ALA A C 1
ATOM 1390 O O . ALA A 1 199 ? -0.184 -2.515 10.522 1.00 94.38 199 ALA A O 1
ATOM 1391 N N . ARG A 1 200 ? -0.483 -1.640 12.558 1.00 94.44 200 ARG A N 1
ATOM 1392 C CA . ARG A 1 200 ? 0.300 -0.426 12.272 1.00 94.44 200 ARG A CA 1
ATOM 1393 C C . ARG A 1 200 ? 1.778 -0.745 12.054 1.00 94.44 200 ARG A C 1
ATOM 1395 O O . ARG A 1 200 ? 2.405 -0.144 11.173 1.00 94.44 200 ARG A O 1
ATOM 1402 N N . VAL A 1 201 ? 2.332 -1.685 12.819 1.00 93.94 201 VAL A N 1
ATOM 1403 C CA . VAL A 1 201 ? 3.701 -2.181 12.635 1.00 93.94 201 VAL A CA 1
ATOM 1404 C C . VAL A 1 201 ? 3.848 -2.900 11.295 1.00 93.94 201 VAL A C 1
ATOM 1406 O O . VAL A 1 201 ? 4.828 -2.633 10.594 1.00 93.94 201 VAL A O 1
ATOM 1409 N N . ASP A 1 202 ? 2.884 -3.727 10.888 1.00 93.44 202 ASP A N 1
ATOM 1410 C CA . ASP A 1 202 ? 2.879 -4.401 9.584 1.00 93.44 202 ASP A CA 1
ATOM 1411 C C . ASP A 1 202 ? 2.920 -3.386 8.434 1.00 93.44 202 ASP A C 1
ATOM 1413 O O . ASP A 1 202 ? 3.803 -3.451 7.568 1.00 93.44 202 ASP A O 1
ATOM 1417 N N . LEU A 1 203 ? 2.029 -2.385 8.470 1.00 93.75 203 LEU A N 1
ATOM 1418 C CA . LEU A 1 203 ? 1.990 -1.311 7.476 1.00 93.75 203 LEU A CA 1
ATOM 1419 C C . LEU A 1 203 ? 3.307 -0.530 7.449 1.00 93.75 203 LEU A C 1
ATOM 1421 O O . LEU A 1 203 ? 3.906 -0.350 6.390 1.00 93.75 203 LEU A O 1
ATOM 1425 N N . THR A 1 204 ? 3.800 -0.088 8.607 1.00 93.12 204 THR A N 1
ATOM 1426 C CA . THR A 1 204 ? 5.033 0.713 8.691 1.00 93.12 204 THR A CA 1
ATOM 1427 C C . THR A 1 204 ? 6.252 -0.080 8.218 1.00 93.12 204 THR A C 1
ATOM 1429 O O . THR A 1 204 ? 7.111 0.455 7.514 1.00 93.12 204 THR A O 1
ATOM 1432 N N . THR A 1 205 ? 6.313 -1.370 8.547 1.00 93.25 205 THR A N 1
ATOM 1433 C CA . THR A 1 205 ? 7.380 -2.272 8.105 1.00 93.25 205 THR A CA 1
ATOM 1434 C C . THR A 1 205 ? 7.332 -2.473 6.597 1.00 93.25 205 THR A C 1
ATOM 1436 O O . THR A 1 205 ? 8.374 -2.392 5.943 1.00 93.25 205 THR A O 1
ATOM 1439 N N . ASN A 1 206 ? 6.149 -2.694 6.014 1.00 92.75 206 ASN A N 1
ATOM 1440 C CA . ASN A 1 206 ? 6.028 -2.841 4.568 1.00 92.75 206 ASN A CA 1
ATOM 1441 C C . ASN A 1 206 ? 6.416 -1.553 3.835 1.00 92.75 206 ASN A C 1
ATOM 1443 O O . ASN A 1 206 ? 7.263 -1.600 2.947 1.00 92.75 206 ASN A O 1
ATOM 1447 N N . ARG A 1 207 ? 5.915 -0.399 4.281 1.00 93.50 207 ARG A N 1
ATOM 1448 C CA . ARG A 1 207 ? 6.308 0.912 3.743 1.00 93.50 207 ARG A CA 1
ATOM 1449 C C . ARG A 1 207 ? 7.819 1.136 3.822 1.00 93.50 207 ARG A C 1
ATOM 1451 O O . ARG A 1 207 ? 8.437 1.571 2.854 1.00 93.50 207 ARG A O 1
ATOM 1458 N N . GLY A 1 208 ? 8.445 0.748 4.934 1.00 93.19 208 GLY A N 1
ATOM 1459 C CA . GLY A 1 208 ? 9.901 0.765 5.082 1.00 93.19 208 GLY A CA 1
ATOM 1460 C C . GLY A 1 208 ? 10.624 -0.136 4.072 1.00 93.19 208 GLY A C 1
ATOM 1461 O O . GLY A 1 208 ? 11.618 0.282 3.477 1.00 93.19 208 GLY A O 1
ATOM 1462 N N . ARG A 1 209 ? 10.114 -1.351 3.827 1.00 92.19 209 ARG A N 1
ATOM 1463 C CA . ARG A 1 209 ? 10.654 -2.277 2.812 1.00 92.19 209 ARG A CA 1
ATOM 1464 C C . ARG A 1 209 ? 10.515 -1.721 1.393 1.00 92.19 209 ARG A C 1
ATOM 1466 O O . ARG A 1 209 ? 11.472 -1.804 0.626 1.00 92.19 209 ARG A O 1
ATOM 1473 N N . LEU A 1 210 ? 9.362 -1.143 1.060 1.00 92.56 210 LEU A N 1
ATOM 1474 C CA . LEU A 1 210 ? 9.103 -0.518 -0.239 1.00 92.56 210 LEU A CA 1
ATOM 1475 C C . LEU A 1 210 ? 10.010 0.699 -0.469 1.00 92.56 210 LEU A C 1
ATOM 1477 O O . LEU A 1 210 ? 10.639 0.812 -1.520 1.00 92.56 210 LEU A O 1
ATOM 1481 N N . GLY A 1 211 ? 10.154 1.564 0.538 1.00 91.31 211 GLY A N 1
ATOM 1482 C CA . GLY A 1 211 ? 11.057 2.713 0.481 1.00 91.31 211 GLY A CA 1
ATOM 1483 C C . GLY A 1 211 ? 12.524 2.305 0.319 1.00 91.31 211 GLY A C 1
ATOM 1484 O O . GLY A 1 211 ? 13.241 2.881 -0.497 1.00 91.31 211 GLY A O 1
ATOM 1485 N N . ALA A 1 212 ? 12.966 1.264 1.033 1.00 90.94 212 ALA A N 1
ATOM 1486 C CA . ALA A 1 212 ? 14.314 0.723 0.875 1.00 90.94 212 ALA A CA 1
ATOM 1487 C C . ALA A 1 212 ? 14.558 0.189 -0.547 1.00 90.94 212 ALA A C 1
ATOM 1489 O O . ALA A 1 212 ? 15.617 0.451 -1.116 1.00 90.94 212 ALA A O 1
ATOM 1490 N N . PHE A 1 213 ? 13.576 -0.501 -1.138 1.00 89.38 213 PHE A N 1
ATOM 1491 C CA . PHE A 1 213 ? 13.655 -0.982 -2.519 1.00 89.38 213 PHE A CA 1
ATOM 1492 C C . PHE A 1 213 ? 13.718 0.167 -3.533 1.00 89.38 213 PHE A C 1
ATOM 1494 O O . PHE A 1 213 ? 14.525 0.111 -4.448 1.00 89.38 213 PHE A O 1
ATOM 1501 N N . SER A 1 214 ? 12.923 1.226 -3.350 1.00 84.81 214 SER A N 1
ATOM 1502 C CA . SER A 1 214 ? 12.941 2.399 -4.239 1.00 84.81 214 SER A CA 1
ATOM 1503 C C . SER A 1 214 ? 14.242 3.207 -4.163 1.00 84.81 214 SER A C 1
ATOM 1505 O O . SER A 1 214 ? 14.542 3.962 -5.085 1.00 84.81 214 SER A O 1
ATOM 1507 N N . SER A 1 215 ? 14.982 3.114 -3.055 1.00 82.44 215 SER A N 1
ATOM 1508 C CA . SER A 1 215 ? 16.224 3.872 -2.848 1.00 82.44 215 SER A CA 1
ATOM 1509 C C . SER A 1 215 ? 17.477 3.228 -3.453 1.00 82.44 215 SER A C 1
ATOM 1511 O O . SER A 1 215 ? 18.535 3.860 -3.454 1.00 82.44 215 SER A O 1
ATOM 1513 N N . ASN A 1 216 ? 17.370 1.977 -3.909 1.00 65.31 216 ASN A N 1
ATOM 1514 C CA . ASN A 1 216 ? 18.480 1.126 -4.340 1.00 65.31 216 ASN A CA 1
ATOM 1515 C C . ASN A 1 216 ? 18.475 0.960 -5.863 1.00 65.31 216 ASN A C 1
ATOM 1517 O O . ASN A 1 216 ? 19.557 1.107 -6.472 1.00 65.31 216 ASN A O 1
#

Sequence (216 aa):
MLISGTDASSLLALRSLYATSTSIDRSLQRLSTGSRIPAASFDPASLITSENFRTVLAALGTEVRAAERGEAVINTADAALGEASGLLAEAEALVLANANTAGLSDAEREANQLSIDSILASVNRIAGSTTFNGDALLDGTATVTVGGSSVDIIDAGTDALGVTEIDGTVYTLSDIGAGAALDTTGGNTENALAVLEAARVDLTTNRGRLGAFSSN